Protein AF-0000000072274003 (afdb_homodimer)

Sequence (300 aa):
MTLSSTTAPLDQPIPQATADAFCALTGDDQWIHIDPARAEAEGLAGGDTVLPGALLLSLAVGGLGKALGYPEGTRSWQRSYERVRFLRPAPVGSRLRLEARESRRRPAGTGREVVVANVSLYSDLVEAGPVMEGCFTSLLEVAVQPDTAEMTLSSTTAPLDQPIPQATADAFCALTGDDQWIHIDPARAEAEGLAGGDTVLPGALLLSLAVGGLGKALGYPEGTRSWQRSYERVRFLRPAPVGSRLRLEARESRRRPAGTGREVVVANVSLYSDLVEAGPVMEGCFTSLLEVAVQPDTAE

Solvent-accessible surface area (backbone atoms only — not comparable to full-atom values): 15866 Å² total; per-residue (Å²): 130,75,78,66,78,73,41,69,53,56,75,38,60,41,47,62,66,55,40,40,50,50,24,44,66,28,51,41,78,51,53,56,40,66,29,52,68,58,15,40,77,71,51,34,76,89,25,35,22,32,52,51,66,56,52,55,52,31,36,50,60,26,43,40,49,66,53,66,64,52,62,87,82,61,44,71,41,73,39,33,40,33,64,28,36,48,70,41,85,42,40,53,51,30,29,39,46,78,46,52,43,79,76,46,74,44,80,60,61,90,45,26,31,37,36,32,28,41,39,38,32,31,31,79,83,40,85,91,47,56,28,29,37,29,35,40,33,31,40,33,50,45,80,70,66,72,74,74,77,125,128,75,77,68,73,77,38,69,54,56,77,38,59,39,48,62,66,56,40,41,52,51,25,45,68,29,46,42,78,52,52,56,40,66,28,51,69,58,15,38,76,70,52,33,75,89,24,34,22,31,52,52,65,57,53,56,52,32,36,49,61,25,44,40,50,67,53,66,64,52,62,88,83,61,44,73,41,74,37,33,40,34,65,28,35,51,70,43,85,43,41,53,51,30,29,39,47,76,46,51,44,79,76,46,74,44,80,60,62,91,45,25,31,37,36,32,29,42,38,37,34,31,31,77,81,40,84,92,48,56,27,31,37,30,35,40,32,31,40,32,48,47,78,70,66,72,73,76,77,125

Secondary structure (DSSP, 8-state):
------S--TTS---HHHHHHHHHHHT---HHHH-HHHHHHHTGGGGS-B--HHHHHHHHHHHHHHHHTPPTT-EEEEEEEEEEEE-S--BTT--EEEEEEEEEEEE-STTEEEEEEEEEEEETT--SS-SEEEEEEEEEE---------/---------TTS---HHHHHHHHHHHT---HHHH-HHHHHHHTGGGGS-B--HHHHHHHHHHHHHHHHTPPTT-EEEEEEEEEEEE-S--BTT--EEEEEEEEEEEE-STTEEEEEEEEEEEETT--SS-SEEEEEEEEEE---------

pLDDT: mean 89.33, std 17.85, range [19.06, 98.94]

InterPro domains:
  IPR002539 MaoC-like dehydratase domain [PF01575] (10-118)
  IPR029069 HotDog domain superfamily [SSF54637] (13-139)

Foldseek 3Di:
DPPPPPPPDLQFFAALVNLVVVCVVPVPPDCLNNPLCVLQVVCPLNSFRFRDLVVVVVNLVVCVCVLAVHDPPKDKDWDDKFPKDQDDTHGHGWRKDKHKDWDDWDDDDPQKIKTKIKIFMCTPSDDPGTRIIIITIMMIRHPPPPPPPD/DPPPPVPDPLQFFAALVNLVVVCVVPVPPDCLNNPLCVLQVVCPLNSFRFRDLVVVVVNLVVCVCVQAVHDPPKDKDWDDKFPKDQDDTHGHGWRKDKHKDWDDWDDDDPQKIKTKIKIFMCTPSDDPGTRIIIITIMMIRHPPPPPPPD

Structure (mmCIF, N/CA/C/O backbone):
data_AF-0000000072274003-model_v1
#
loop_
_entity.id
_entity.type
_entity.pdbx_description
1 polymer 'MaoC-like dehydratase'
#
loop_
_atom_site.group_PDB
_atom_site.id
_atom_site.type_symbol
_atom_site.label_atom_id
_atom_site.label_alt_id
_atom_site.label_comp_id
_atom_site.label_asym_id
_atom_site.label_entity_id
_atom_site.label_seq_id
_atom_site.pdbx_PDB_ins_code
_atom_site.Cartn_x
_atom_site.Cartn_y
_atom_site.Cartn_z
_atom_site.occupancy
_atom_site.B_iso_or_equiv
_atom_site.auth_seq_id
_atom_site.auth_comp_id
_atom_site.auth_asym_id
_atom_site.auth_atom_id
_atom_site.pdbx_PDB_model_num
ATOM 1 N N . MET A 1 1 ? 6.273 1.941 -31.906 1 19.06 1 MET A N 1
ATOM 2 C CA . MET A 1 1 ? 6.375 2.842 -30.75 1 19.06 1 MET A CA 1
ATOM 3 C C . MET A 1 1 ? 6.5 2.055 -29.453 1 19.06 1 MET A C 1
ATOM 5 O O . MET A 1 1 ? 5.59 1.309 -29.078 1 19.06 1 MET A O 1
ATOM 9 N N . THR A 1 2 ? 7.633 1.511 -29.141 1 23.45 2 THR A N 1
ATOM 10 C CA . THR A 1 2 ? 7.934 0.654 -28 1 23.45 2 THR A CA 1
ATOM 11 C C . THR A 1 2 ? 7.395 1.265 -26.703 1 23.45 2 THR A C 1
ATOM 13 O O . THR A 1 2 ? 7.582 2.455 -26.453 1 23.45 2 THR A O 1
ATOM 16 N N . LEU A 1 3 ? 6.176 0.986 -26.391 1 25.88 3 LEU A N 1
ATOM 17 C CA . LEU A 1 3 ? 5.707 1.476 -25.094 1 25.88 3 LEU A CA 1
ATOM 18 C C . LEU A 1 3 ? 6.848 1.528 -24.094 1 25.88 3 LEU A C 1
ATOM 20 O O . LEU A 1 3 ? 7.512 0.519 -23.844 1 25.88 3 LEU A O 1
ATOM 24 N N . SER A 1 4 ? 7.742 2.449 -24.219 1 30.06 4 SER A N 1
ATOM 25 C CA . SER A 1 4 ? 8.766 2.787 -23.234 1 30.06 4 SER A CA 1
ATOM 26 C C . SER A 1 4 ? 8.297 2.469 -21.828 1 30.06 4 SER A C 1
ATOM 28 O O . SER A 1 4 ? 7.137 2.721 -21.469 1 30.06 4 SER A O 1
ATOM 30 N N . SER A 1 5 ? 8.68 1.415 -21.234 1 35.38 5 SER A N 1
ATOM 31 C CA . SER A 1 5 ? 8.438 0.937 -19.875 1 35.38 5 SER A CA 1
ATOM 32 C C . SER A 1 5 ? 8.336 2.098 -18.891 1 35.38 5 SER A C 1
ATOM 34 O O . SER A 1 5 ? 9.305 2.816 -18.656 1 35.38 5 SER A O 1
ATOM 36 N N . THR A 1 6 ? 7.438 3.01 -18.953 1 37.06 6 THR A N 1
ATOM 37 C CA . THR A 1 6 ? 7.152 4.223 -18.188 1 37.06 6 THR A CA 1
ATOM 38 C C . THR A 1 6 ? 7.348 3.984 -16.688 1 37.06 6 THR A C 1
ATOM 40 O O . THR A 1 6 ? 7.043 4.855 -15.875 1 37.06 6 THR A O 1
ATOM 43 N N . THR A 1 7 ? 7.414 2.854 -16.203 1 46.34 7 THR A N 1
ATOM 44 C CA . THR A 1 7 ? 7.641 2.758 -14.766 1 46.34 7 THR A CA 1
ATOM 45 C C . THR A 1 7 ? 9.008 3.324 -14.391 1 46.34 7 THR A C 1
ATOM 47 O O . THR A 1 7 ? 10.031 2.883 -14.922 1 46.34 7 THR A O 1
ATOM 50 N N . ALA A 1 8 ? 9.203 4.586 -14.203 1 51.34 8 ALA A N 1
ATOM 51 C CA . ALA A 1 8 ? 10.492 5.098 -13.758 1 51.34 8 ALA A CA 1
ATOM 52 C C . ALA A 1 8 ? 11.086 4.219 -12.656 1 51.34 8 ALA A C 1
ATOM 54 O O . ALA A 1 8 ? 10.398 3.877 -11.695 1 51.34 8 ALA A O 1
ATOM 55 N N . PRO A 1 9 ? 12.258 3.658 -12.898 1 67.44 9 PRO A N 1
ATOM 56 C CA . PRO A 1 9 ? 13.023 2.939 -11.883 1 67.44 9 PRO A CA 1
ATOM 57 C C . PRO A 1 9 ? 13.18 3.736 -10.586 1 67.44 9 PRO A C 1
ATOM 59 O O . PRO A 1 9 ? 13.141 4.969 -10.609 1 67.44 9 PRO A O 1
ATOM 62 N N . LEU A 1 10 ? 12.922 3.049 -9.453 1 86.88 10 LEU A N 1
ATOM 63 C CA . LEU A 1 10 ? 13.094 3.641 -8.133 1 86.88 10 LEU A CA 1
ATOM 64 C C . LEU A 1 10 ? 14.266 4.617 -8.117 1 86.88 10 LEU A C 1
ATOM 66 O O . LEU A 1 10 ? 14.289 5.547 -7.309 1 86.88 10 LEU A O 1
ATOM 70 N N . ASP A 1 11 ? 15.109 4.5 -9.219 1 87.81 11 ASP A N 1
ATOM 71 C CA . ASP A 1 11 ? 16.328 5.297 -9.188 1 87.81 11 ASP A CA 1
ATOM 72 C C . ASP A 1 11 ? 16.172 6.574 -10.008 1 87.81 11 ASP A C 1
ATOM 74 O O . ASP A 1 11 ? 17.156 7.285 -10.25 1 87.81 11 ASP A O 1
ATOM 78 N N . GLN A 1 12 ? 15 6.895 -10.516 1 94.94 12 GLN A N 1
ATOM 79 C CA . GLN A 1 12 ? 14.664 8.172 -11.133 1 94.94 12 GLN A CA 1
ATOM 80 C C . GLN A 1 12 ? 13.773 9.008 -10.219 1 94.94 12 GLN A C 1
ATOM 82 O O . GLN A 1 12 ? 13.016 8.461 -9.414 1 94.94 12 GLN A O 1
ATOM 87 N N . PRO A 1 13 ? 13.906 10.32 -10.383 1 97.25 13 PRO A N 1
ATOM 88 C CA . PRO A 1 13 ? 13.039 11.148 -9.555 1 97.25 13 PRO A CA 1
ATOM 89 C C . PRO A 1 13 ? 11.555 10.859 -9.781 1 97.25 13 PRO A C 1
ATOM 91 O O . PRO A 1 13 ? 11.109 10.766 -10.93 1 97.25 13 PRO A O 1
ATOM 94 N N . ILE A 1 14 ? 10.773 10.711 -8.734 1 97.75 14 ILE A N 1
ATOM 95 C CA . ILE A 1 14 ? 9.336 10.508 -8.828 1 97.75 14 ILE A CA 1
ATOM 96 C C . ILE A 1 14 ? 8.625 11.852 -8.977 1 97.75 14 ILE A C 1
ATOM 98 O O . ILE A 1 14 ? 8.602 12.648 -8.031 1 97.75 14 ILE A O 1
ATOM 102 N N . PRO A 1 15 ? 8.086 12.086 -10.109 1 97.62 15 PRO A N 1
ATOM 103 C CA . PRO A 1 15 ? 7.5 13.406 -10.344 1 97.62 15 PRO A CA 1
ATOM 104 C C . PRO A 1 15 ? 6.141 13.578 -9.664 1 97.62 15 PRO A C 1
ATOM 106 O O . PRO A 1 15 ? 5.531 12.594 -9.234 1 97.62 15 PRO A O 1
ATOM 109 N N . GLN A 1 16 ? 5.684 14.828 -9.586 1 98 16 GLN A N 1
ATOM 110 C CA . GLN A 1 16 ? 4.379 15.172 -9.031 1 98 16 GLN A CA 1
ATOM 111 C C . GLN A 1 16 ? 3.264 14.391 -9.734 1 98 16 GLN A C 1
ATOM 113 O O . GLN A 1 16 ? 2.295 13.977 -9.094 1 98 16 GLN A O 1
ATOM 118 N N . ALA A 1 17 ? 3.439 14.18 -11.008 1 97.56 17 ALA A N 1
ATOM 119 C CA . ALA A 1 17 ? 2.42 13.5 -11.797 1 97.56 17 ALA A CA 1
ATOM 120 C C . ALA A 1 17 ? 2.182 12.078 -11.273 1 97.56 17 ALA A C 1
ATOM 122 O O . ALA A 1 17 ? 1.059 11.578 -11.32 1 97.56 17 ALA A O 1
ATOM 123 N N . THR A 1 18 ? 3.246 11.438 -10.797 1 97 18 THR A N 1
ATOM 124 C CA . THR A 1 18 ? 3.117 10.094 -10.25 1 97 18 THR A CA 1
ATOM 125 C C . THR A 1 18 ? 2.277 10.109 -8.969 1 97 18 THR A C 1
ATOM 127 O O . THR A 1 18 ? 1.368 9.289 -8.812 1 97 18 THR A O 1
ATOM 130 N N . ALA A 1 19 ? 2.551 11.023 -8.086 1 97.88 19 ALA A N 1
ATOM 131 C CA . ALA A 1 19 ? 1.751 11.164 -6.875 1 97.88 19 ALA A CA 1
ATOM 132 C C . ALA A 1 19 ? 0.293 11.469 -7.207 1 97.88 19 ALA A C 1
ATOM 134 O O . ALA A 1 19 ? -0.62 10.875 -6.629 1 97.88 19 ALA A O 1
ATOM 135 N N . ASP A 1 20 ? 0.073 12.336 -8.219 1 97.75 20 ASP A N 1
ATOM 136 C CA . ASP A 1 20 ? -1.281 12.695 -8.625 1 97.75 20 ASP A CA 1
ATOM 137 C C . ASP A 1 20 ? -2.041 11.477 -9.148 1 97.75 20 ASP A C 1
ATOM 139 O O . ASP A 1 20 ? -3.195 11.25 -8.773 1 97.75 20 ASP A O 1
ATOM 143 N N . ALA A 1 21 ? -1.391 10.758 -9.984 1 96.69 21 ALA A N 1
ATOM 144 C CA . ALA A 1 21 ? -2.027 9.586 -10.57 1 96.69 21 ALA A CA 1
ATOM 145 C C . ALA A 1 21 ? -2.361 8.547 -9.5 1 96.69 21 ALA A C 1
ATOM 147 O O . ALA A 1 21 ? -3.439 7.949 -9.523 1 96.69 21 ALA A O 1
ATOM 148 N N . PHE A 1 22 ? -1.443 8.328 -8.555 1 97.31 22 PHE A N 1
ATOM 149 C CA . PHE A 1 22 ? -1.659 7.371 -7.473 1 97.31 22 PHE A CA 1
ATOM 150 C C . PHE A 1 22 ? -2.842 7.793 -6.609 1 97.31 22 PHE A C 1
ATOM 152 O O . PHE A 1 22 ? -3.707 6.977 -6.289 1 97.31 22 PHE A O 1
ATOM 159 N N . CYS A 1 23 ? -2.871 9.039 -6.297 1 97.06 23 CYS A N 1
ATOM 160 C CA . CYS A 1 23 ? -3.932 9.555 -5.441 1 97.06 23 CYS A CA 1
ATOM 161 C C . CYS A 1 23 ? -5.277 9.508 -6.152 1 97.06 23 CYS A C 1
ATOM 163 O O . CYS A 1 23 ? -6.301 9.203 -5.535 1 97.06 23 CYS A O 1
ATOM 165 N N . ALA A 1 24 ? -5.258 9.797 -7.441 1 95.81 24 ALA A N 1
ATOM 166 C CA . ALA A 1 24 ? -6.488 9.695 -8.219 1 95.81 24 ALA A CA 1
ATOM 167 C C . ALA A 1 24 ? -6.996 8.25 -8.258 1 95.81 24 ALA A C 1
ATOM 169 O O . ALA A 1 24 ? -8.195 8.008 -8.148 1 95.81 24 ALA A O 1
ATOM 170 N N . LEU A 1 25 ? -6.074 7.355 -8.344 1 95.88 25 LEU A N 1
ATOM 171 C CA . LEU A 1 25 ? -6.406 5.938 -8.438 1 95.88 25 LEU A CA 1
ATOM 172 C C . LEU A 1 25 ? -6.938 5.418 -7.109 1 95.88 25 LEU A C 1
ATOM 174 O O . LEU A 1 25 ? -7.801 4.535 -7.086 1 95.88 25 LEU A O 1
ATOM 178 N N . THR A 1 26 ? -6.5 5.961 -6.004 1 96.25 26 THR A N 1
ATOM 179 C CA . THR A 1 26 ? -6.734 5.332 -4.707 1 96.25 26 THR A CA 1
ATOM 180 C C . THR A 1 26 ? -7.727 6.148 -3.883 1 96.25 26 THR A C 1
ATOM 182 O O . THR A 1 26 ? -8.227 5.68 -2.857 1 96.25 26 THR A O 1
ATOM 185 N N . GLY A 1 27 ? -7.957 7.332 -4.27 1 93.5 27 GLY A N 1
ATOM 186 C CA . GLY A 1 27 ? -8.914 8.172 -3.562 1 93.5 27 GLY A CA 1
ATOM 187 C C . GLY A 1 27 ? -8.297 8.938 -2.41 1 93.5 27 GLY A C 1
ATOM 188 O O . GLY A 1 27 ? -9.008 9.531 -1.595 1 93.5 27 GLY A O 1
ATOM 189 N N . ASP A 1 28 ? -6.977 8.898 -2.312 1 93.44 28 ASP A N 1
ATOM 190 C CA . ASP A 1 28 ? -6.289 9.695 -1.305 1 93.44 28 ASP A CA 1
ATOM 191 C C . ASP A 1 28 ? -6.18 11.156 -1.741 1 93.44 28 ASP A C 1
ATOM 193 O O . ASP A 1 28 ? -5.258 11.523 -2.469 1 93.44 28 ASP A O 1
ATOM 197 N N . ASP A 1 29 ? -6.984 12.008 -1.181 1 91.69 29 ASP A N 1
ATOM 198 C CA . ASP A 1 29 ? -7.078 13.383 -1.667 1 91.69 29 ASP A CA 1
ATOM 199 C C . ASP A 1 29 ? -6.406 14.359 -0.7 1 91.69 29 ASP A C 1
ATOM 201 O O . ASP A 1 29 ? -6.695 15.555 -0.714 1 91.69 29 ASP A O 1
ATOM 205 N N . GLN A 1 30 ? -5.516 13.906 0.028 1 93.62 30 GLN A N 1
ATOM 206 C CA . GLN A 1 30 ? -4.812 14.781 0.958 1 93.62 30 GLN A CA 1
ATOM 207 C C . GLN A 1 30 ? -3.947 15.789 0.212 1 93.62 30 GLN A C 1
ATOM 209 O O . GLN A 1 30 ? -3.131 15.414 -0.632 1 93.62 30 GLN A O 1
ATOM 214 N N . TRP A 1 31 ? -4.051 17.047 0.632 1 92.81 31 TRP A N 1
ATOM 215 C CA . TRP A 1 31 ? -3.363 18.125 -0.09 1 92.81 31 TRP A CA 1
ATOM 216 C C . TRP A 1 31 ? -1.851 17.953 0.001 1 92.81 31 TRP A C 1
ATOM 218 O O . TRP A 1 31 ? -1.118 18.359 -0.9 1 92.81 31 TRP A O 1
ATOM 228 N N . ILE A 1 32 ? -1.34 17.297 1.002 1 95.44 32 ILE A N 1
ATOM 229 C CA . ILE A 1 32 ? 0.094 17.125 1.209 1 95.44 32 ILE A CA 1
ATOM 230 C C . ILE A 1 32 ? 0.686 16.312 0.065 1 95.44 32 ILE A C 1
ATOM 232 O O . ILE A 1 32 ? 1.905 16.266 -0.116 1 95.44 32 ILE A O 1
ATOM 236 N N . HIS A 1 33 ? -0.162 15.633 -0.691 1 97.56 33 HIS A N 1
ATOM 237 C CA . HIS A 1 33 ? 0.313 14.773 -1.772 1 97.56 33 HIS A CA 1
ATOM 238 C C . HIS A 1 33 ? 0.035 15.406 -3.135 1 97.56 33 HIS A C 1
ATOM 240 O O . HIS A 1 33 ? 0.671 15.047 -4.129 1 97.56 33 HIS A O 1
ATOM 246 N N . ILE A 1 34 ? -0.947 16.375 -3.232 1 97.38 34 ILE A N 1
ATOM 247 C CA . ILE A 1 34 ? -1.436 16.656 -4.574 1 97.38 34 ILE A CA 1
ATOM 248 C C . ILE A 1 34 ? -1.59 18.172 -4.758 1 97.38 34 ILE A C 1
ATOM 250 O O . ILE A 1 34 ? -2.076 18.625 -5.793 1 97.38 34 ILE A O 1
ATOM 254 N N . ASP A 1 35 ? -1.202 18.969 -3.822 1 96.81 35 ASP A N 1
ATOM 255 C CA . ASP A 1 35 ? -1.354 20.422 -3.916 1 96.81 35 ASP A CA 1
ATOM 256 C C . ASP A 1 35 ? -0.014 21.125 -3.727 1 96.81 35 ASP A C 1
ATOM 258 O O . ASP A 1 35 ? 0.27 21.641 -2.646 1 96.81 35 ASP A O 1
ATOM 262 N N . PRO A 1 36 ? 0.762 21.234 -4.812 1 97.94 36 PRO A N 1
ATOM 263 C CA . PRO A 1 36 ? 2.088 21.844 -4.695 1 97.94 36 PRO A CA 1
ATOM 264 C C . PRO A 1 36 ? 2.031 23.297 -4.215 1 97.94 36 PRO A C 1
ATOM 266 O O . PRO A 1 36 ? 2.904 23.734 -3.465 1 97.94 36 PRO A O 1
ATOM 269 N N . ALA A 1 37 ? 1.056 24.016 -4.672 1 97.62 37 ALA A N 1
ATOM 270 C CA . ALA A 1 37 ? 0.937 25.406 -4.254 1 97.62 37 ALA A CA 1
ATOM 271 C C . ALA A 1 37 ? 0.75 25.516 -2.742 1 97.62 37 ALA A C 1
ATOM 273 O O . ALA A 1 37 ? 1.399 26.328 -2.086 1 97.62 37 ALA A O 1
ATOM 274 N N . ARG A 1 38 ? -0.141 24.703 -2.191 1 95.19 38 ARG A N 1
ATOM 275 C CA . ARG A 1 38 ? -0.36 24.734 -0.75 1 95.19 38 ARG A CA 1
ATOM 276 C C . ARG A 1 38 ? 0.871 24.234 0.001 1 95.19 38 ARG A C 1
ATOM 278 O O . ARG A 1 38 ? 1.219 24.766 1.056 1 95.19 38 ARG A O 1
ATOM 285 N N . ALA A 1 39 ? 1.492 23.188 -0.51 1 95.75 39 ALA A N 1
ATOM 286 C CA . ALA A 1 39 ? 2.707 22.672 0.116 1 95.75 39 ALA A CA 1
ATOM 287 C C . ALA A 1 39 ? 3.764 23.766 0.246 1 95.75 39 ALA A C 1
ATOM 289 O O . ALA A 1 39 ? 4.395 23.906 1.296 1 95.75 39 ALA A O 1
ATOM 290 N N . GLU A 1 40 ? 3.936 24.531 -0.807 1 96.44 40 GLU A N 1
ATOM 291 C CA . GLU A 1 40 ? 4.883 25.641 -0.792 1 96.44 40 GLU A CA 1
ATOM 292 C C . GLU A 1 40 ? 4.48 26.703 0.231 1 96.44 40 GLU A C 1
ATOM 294 O O . GLU A 1 40 ? 5.301 27.141 1.041 1 96.44 40 GLU A O 1
ATOM 299 N N . ALA A 1 41 ? 3.25 27.078 0.201 1 95.94 41 ALA A N 1
ATOM 300 C CA . ALA A 1 41 ? 2.742 28.125 1.081 1 95.94 41 ALA A CA 1
ATOM 301 C C . ALA A 1 41 ? 2.891 27.734 2.547 1 95.94 41 ALA A C 1
ATOM 303 O O . ALA A 1 41 ? 3.205 28.562 3.395 1 95.94 41 ALA A O 1
ATOM 304 N N . GLU A 1 42 ? 2.729 26.406 2.879 1 91.94 42 GLU A N 1
ATOM 305 C CA . GLU A 1 42 ? 2.74 25.938 4.262 1 91.94 42 GLU A CA 1
ATOM 306 C C . GLU A 1 42 ? 4.121 25.422 4.66 1 91.94 42 GLU A C 1
ATOM 308 O O . GLU A 1 42 ? 4.344 25.047 5.812 1 91.94 42 GLU A O 1
ATOM 313 N N . GLY A 1 43 ? 4.992 25.391 3.768 1 92.69 43 GLY A N 1
ATOM 314 C CA . GLY A 1 43 ? 6.359 24.984 4.047 1 92.69 43 GLY A CA 1
ATOM 315 C C . GLY A 1 43 ? 6.5 23.484 4.273 1 92.69 43 GLY A C 1
ATOM 316 O O . GLY A 1 43 ? 7.336 23.047 5.07 1 92.69 43 GLY A O 1
ATOM 317 N N . LEU A 1 44 ? 5.676 22.719 3.643 1 89.94 44 LEU A N 1
ATOM 318 C CA . LEU A 1 44 ? 5.734 21.266 3.73 1 89.94 44 LEU A CA 1
ATOM 319 C C . LEU A 1 44 ? 6.996 20.734 3.057 1 89.94 44 LEU A C 1
ATOM 321 O O . LEU A 1 44 ? 7.262 21.047 1.894 1 89.94 44 LEU A O 1
ATOM 325 N N . ALA A 1 45 ? 7.812 19.922 3.766 1 89.38 45 ALA A N 1
ATOM 326 C CA . ALA A 1 45 ? 8.961 19.234 3.189 1 89.38 45 ALA A CA 1
ATOM 327 C C . ALA A 1 45 ? 9.773 20.172 2.297 1 89.38 45 ALA A C 1
ATOM 329 O O . ALA A 1 45 ? 10.055 19.844 1.142 1 89.38 45 ALA A O 1
ATOM 330 N N . GLY A 1 46 ? 10.094 21.359 2.752 1 90.06 46 GLY A N 1
ATOM 331 C CA . GLY A 1 46 ? 10.852 22.359 2.012 1 90.06 46 GLY A CA 1
ATOM 332 C C . GLY A 1 46 ? 10.055 23.031 0.917 1 90.06 46 GLY A C 1
ATOM 333 O O . GLY A 1 46 ? 10.617 23.609 -0.012 1 90.06 46 GLY A O 1
ATOM 334 N N . GLY A 1 47 ? 8.742 22.859 0.956 1 93.5 47 GLY A N 1
ATOM 335 C CA . GLY A 1 47 ? 7.863 23.484 -0.015 1 93.5 47 GLY A CA 1
ATOM 336 C C . GLY A 1 47 ? 7.301 22.516 -1.032 1 93.5 47 GLY A C 1
ATOM 337 O O . GLY A 1 47 ? 6.508 22.891 -1.896 1 93.5 47 GLY A O 1
ATOM 338 N N . ASP A 1 48 ? 7.727 21.281 -0.991 1 96.75 48 ASP A N 1
ATOM 339 C CA . ASP A 1 48 ? 7.27 20.266 -1.937 1 96.75 48 ASP A CA 1
ATOM 340 C C . ASP A 1 48 ? 6.207 19.375 -1.308 1 96.75 48 ASP A C 1
ATOM 342 O O . ASP A 1 48 ? 6.148 19.234 -0.084 1 96.75 48 ASP A O 1
ATOM 346 N N . THR A 1 49 ? 5.332 18.828 -2.092 1 98.06 49 THR A N 1
ATOM 347 C CA . THR A 1 49 ? 4.461 17.75 -1.632 1 98.06 49 THR A CA 1
ATOM 348 C C . THR A 1 49 ? 5.277 16.516 -1.265 1 98.06 49 THR A C 1
ATOM 350 O O . THR A 1 49 ? 6.473 16.453 -1.561 1 98.06 49 THR A O 1
ATOM 353 N N . VAL A 1 50 ? 4.641 15.648 -0.516 1 98.19 50 VAL A N 1
ATOM 354 C CA . VAL A 1 50 ? 5.316 14.422 -0.107 1 98.19 50 VAL A CA 1
ATOM 355 C C . VAL A 1 50 ? 4.629 13.219 -0.743 1 98.19 50 VAL A C 1
ATOM 357 O O . VAL A 1 50 ? 3.428 13.25 -1.018 1 98.19 50 VAL A O 1
ATOM 360 N N . LEU A 1 51 ? 5.414 12.195 -1.027 1 98.12 51 LEU A N 1
ATOM 361 C CA . LEU A 1 51 ? 4.879 10.969 -1.596 1 98.12 51 LEU A CA 1
ATOM 362 C C . LEU A 1 51 ? 3.982 10.25 -0.593 1 98.12 51 LEU A C 1
ATOM 364 O O . LEU A 1 51 ? 4.324 10.141 0.587 1 98.12 51 LEU A O 1
ATOM 368 N N . PRO A 1 52 ? 2.775 9.758 -1.07 1 98.25 52 PRO A N 1
ATOM 369 C CA . PRO A 1 52 ? 1.929 8.977 -0.169 1 98.25 52 PRO A CA 1
ATOM 370 C C . PRO A 1 52 ? 2.646 7.754 0.4 1 98.25 52 PRO A C 1
ATOM 372 O O . PRO A 1 52 ? 3.354 7.055 -0.329 1 98.25 52 PRO A O 1
ATOM 375 N N . GLY A 1 53 ? 2.525 7.48 1.68 1 98.44 53 GLY A N 1
ATOM 376 C CA . GLY A 1 53 ? 3.113 6.293 2.279 1 98.44 53 GLY A CA 1
ATOM 377 C C . GLY A 1 53 ? 2.721 5.012 1.573 1 98.44 53 GLY A C 1
ATOM 378 O O . GLY A 1 53 ? 3.562 4.141 1.345 1 98.44 53 GLY A O 1
ATOM 379 N N . ALA A 1 54 ? 1.447 4.918 1.251 1 98.56 54 ALA A N 1
ATOM 380 C CA . ALA A 1 54 ? 0.964 3.732 0.547 1 98.56 54 ALA A CA 1
ATOM 381 C C . ALA A 1 54 ? 1.639 3.592 -0.814 1 98.56 54 ALA A C 1
ATOM 383 O O . ALA A 1 54 ? 1.846 2.475 -1.299 1 98.56 54 ALA A O 1
ATOM 384 N N . LEU A 1 55 ? 1.977 4.711 -1.446 1 98.38 55 LEU A N 1
ATOM 385 C CA . LEU A 1 55 ? 2.746 4.648 -2.684 1 98.38 55 LEU A CA 1
ATOM 386 C C . LEU A 1 55 ? 4.152 4.113 -2.424 1 98.38 55 LEU A C 1
ATOM 388 O O . LEU A 1 55 ? 4.633 3.242 -3.152 1 98.38 55 LEU A O 1
ATOM 392 N N . LEU A 1 56 ? 4.855 4.625 -1.404 1 98.44 56 LEU A N 1
ATOM 393 C CA . LEU A 1 56 ? 6.172 4.113 -1.048 1 98.44 56 LEU A CA 1
ATOM 394 C C . LEU A 1 56 ? 6.133 2.602 -0.845 1 98.44 56 LEU A C 1
ATOM 396 O O . LEU A 1 56 ? 6.965 1.875 -1.395 1 98.44 56 LEU A O 1
ATOM 400 N N . LEU A 1 57 ? 5.125 2.152 -0.115 1 98.62 57 LEU A N 1
ATOM 401 C CA . LEU A 1 57 ? 4.969 0.722 0.123 1 98.62 57 LEU A CA 1
ATOM 402 C C . LEU A 1 57 ? 4.766 -0.029 -1.188 1 98.62 57 LEU A C 1
ATOM 404 O O . LEU A 1 57 ? 5.398 -1.061 -1.423 1 98.62 57 LEU A O 1
ATOM 408 N N . SER A 1 58 ? 3.928 0.487 -2.018 1 98.31 58 SER A N 1
ATOM 409 C CA . SER A 1 58 ? 3.607 -0.168 -3.283 1 98.31 58 SER A CA 1
ATOM 410 C C . SER A 1 58 ? 4.832 -0.254 -4.188 1 98.31 58 SER A C 1
ATOM 412 O O . SER A 1 58 ? 5.035 -1.258 -4.871 1 98.31 58 SER A O 1
ATOM 414 N N . LEU A 1 59 ? 5.613 0.82 -4.188 1 97.88 59 LEU A N 1
ATOM 415 C CA . LEU A 1 59 ? 6.855 0.815 -4.953 1 97.88 59 LEU A CA 1
ATOM 416 C C . LEU A 1 59 ? 7.82 -0.235 -4.414 1 97.88 59 LEU A C 1
ATOM 418 O O . LEU A 1 59 ? 8.492 -0.919 -5.191 1 97.88 59 LEU A O 1
ATOM 422 N N . ALA A 1 60 ? 7.938 -0.353 -3.127 1 97.38 60 ALA A N 1
ATOM 423 C CA . ALA A 1 60 ? 8.781 -1.381 -2.52 1 97.38 60 ALA A CA 1
ATOM 424 C C . ALA A 1 60 ? 8.336 -2.777 -2.941 1 97.38 60 ALA A C 1
ATOM 426 O O . ALA A 1 60 ? 9.164 -3.627 -3.273 1 97.38 60 ALA A O 1
ATOM 427 N N . VAL A 1 61 ? 7.047 -3.025 -2.955 1 97 61 VAL A N 1
ATOM 428 C CA . VAL A 1 61 ? 6.488 -4.312 -3.361 1 97 61 VAL A CA 1
ATOM 429 C C . VAL A 1 61 ? 6.84 -4.594 -4.82 1 97 61 VAL A C 1
ATOM 431 O O . VAL A 1 61 ? 7.297 -5.688 -5.152 1 97 61 VAL A O 1
ATOM 434 N N . GLY A 1 62 ? 6.695 -3.6 -5.637 1 95.12 62 GLY A N 1
ATOM 435 C CA . GLY A 1 62 ? 6.988 -3.752 -7.051 1 95.12 62 GLY A CA 1
ATOM 436 C C . GLY A 1 62 ? 8.445 -4.066 -7.328 1 95.12 62 GLY A C 1
ATOM 437 O O . GLY A 1 62 ? 8.766 -4.746 -8.305 1 95.12 62 GLY A O 1
ATOM 438 N N . GLY A 1 63 ? 9.32 -3.561 -6.477 1 94.06 63 GLY A N 1
ATOM 439 C CA . GLY A 1 63 ? 10.75 -3.748 -6.676 1 94.06 63 GLY A CA 1
ATOM 440 C C . GLY A 1 63 ? 11.312 -4.902 -5.871 1 94.06 63 GLY A C 1
ATOM 441 O O . GLY A 1 63 ? 12.5 -5.219 -5.977 1 94.06 63 GLY A O 1
ATOM 442 N N . LEU A 1 64 ? 10.531 -5.582 -5.113 1 94.75 64 LEU A N 1
ATOM 443 C CA . LEU A 1 64 ? 11.008 -6.52 -4.102 1 94.75 64 LEU A CA 1
ATOM 444 C C . LEU A 1 64 ? 11.719 -7.707 -4.746 1 94.75 64 LEU A C 1
ATOM 446 O O . LEU A 1 64 ? 12.797 -8.102 -4.309 1 94.75 64 LEU A O 1
ATOM 450 N N . GLY A 1 65 ? 11.117 -8.25 -5.789 1 92.5 65 GLY A N 1
ATOM 451 C CA . GLY A 1 65 ? 11.727 -9.383 -6.457 1 92.5 65 GLY A CA 1
ATOM 452 C C . GLY A 1 65 ? 13.125 -9.102 -6.965 1 92.5 65 GLY A C 1
ATOM 453 O O . GLY A 1 65 ? 14.047 -9.898 -6.758 1 92.5 65 GLY A O 1
ATOM 454 N N . LYS A 1 66 ? 13.242 -8 -7.613 1 90.12 66 LYS A N 1
ATOM 455 C CA . LYS A 1 66 ? 14.555 -7.605 -8.117 1 90.12 66 LYS A CA 1
ATOM 456 C C . LYS A 1 66 ? 15.531 -7.371 -6.977 1 90.12 66 LYS A C 1
ATOM 458 O O . LYS A 1 66 ? 16.688 -7.793 -7.051 1 90.12 66 LYS A O 1
ATOM 463 N N . ALA A 1 67 ? 15.078 -6.754 -5.941 1 92.81 67 ALA A N 1
ATOM 464 C CA . ALA A 1 67 ? 15.938 -6.461 -4.797 1 92.81 67 ALA A CA 1
ATOM 465 C C . ALA A 1 67 ? 16.438 -7.746 -4.148 1 92.81 67 ALA A C 1
ATOM 467 O O . ALA A 1 67 ? 17.562 -7.785 -3.623 1 92.81 67 ALA A O 1
ATOM 468 N N . LEU A 1 68 ? 15.617 -8.773 -4.18 1 93.69 68 LEU A N 1
ATOM 469 C CA . LEU A 1 68 ? 15.969 -10.039 -3.533 1 93.69 68 LEU A CA 1
ATOM 470 C C . LEU A 1 68 ? 16.656 -10.977 -4.516 1 93.69 68 LEU A C 1
ATOM 472 O O . LEU A 1 68 ? 17.062 -12.086 -4.148 1 93.69 68 LEU A O 1
ATOM 476 N N . GLY A 1 69 ? 16.719 -10.609 -5.801 1 89.5 69 GLY A N 1
ATOM 477 C CA . GLY A 1 69 ? 17.422 -11.398 -6.801 1 89.5 69 GLY A CA 1
ATOM 478 C C . GLY A 1 69 ? 16.594 -12.547 -7.344 1 89.5 69 GLY A C 1
ATOM 479 O O . GLY A 1 69 ? 17.141 -13.594 -7.707 1 89.5 69 GLY A O 1
ATOM 480 N N . TYR A 1 70 ? 15.273 -12.43 -7.285 1 86.81 70 TYR A N 1
ATOM 481 C CA . TYR A 1 70 ? 14.438 -13.477 -7.852 1 86.81 70 TYR A CA 1
ATOM 482 C C . TYR A 1 70 ? 14.586 -13.531 -9.367 1 86.81 70 TYR A C 1
ATOM 484 O O . TYR A 1 70 ? 14.75 -12.5 -10.023 1 86.81 70 TYR A O 1
ATOM 492 N N . PRO A 1 71 ? 14.531 -14.812 -9.906 1 83.69 71 PRO A N 1
ATOM 493 C CA . PRO A 1 71 ? 14.539 -14.922 -11.367 1 83.69 71 PRO A CA 1
ATOM 494 C C . PRO A 1 71 ? 13.344 -14.227 -12.016 1 83.69 71 PRO A C 1
ATOM 496 O O . PRO A 1 71 ? 12.273 -14.133 -11.406 1 83.69 71 PRO A O 1
ATOM 499 N N . GLU A 1 72 ? 13.57 -13.797 -13.203 1 77.94 72 GLU A N 1
ATOM 500 C CA . GLU A 1 72 ? 12.477 -13.195 -13.961 1 77.94 72 GLU A CA 1
ATOM 501 C C . GLU A 1 72 ? 11.32 -14.18 -14.133 1 77.94 72 GLU A C 1
ATOM 503 O O . GLU A 1 72 ? 11.547 -15.359 -14.422 1 77.94 72 GLU A O 1
ATOM 508 N N . GLY A 1 73 ? 10.203 -13.727 -13.859 1 75.94 73 GLY A N 1
ATOM 509 C CA . GLY A 1 73 ? 9.039 -14.586 -14.047 1 75.94 73 GLY A CA 1
ATOM 510 C C . GLY A 1 73 ? 8.609 -15.297 -12.773 1 75.94 73 GLY A C 1
ATOM 511 O O . GLY A 1 73 ? 7.59 -15.992 -12.758 1 75.94 73 GLY A O 1
ATOM 512 N N . THR A 1 74 ? 9.438 -15.164 -11.727 1 81.19 74 THR A N 1
ATOM 513 C CA . THR A 1 74 ? 9.016 -15.734 -10.461 1 81.19 74 THR A CA 1
ATOM 514 C C . THR A 1 74 ? 7.652 -15.18 -10.039 1 81.19 74 THR A C 1
ATOM 516 O O . THR A 1 74 ? 7.438 -13.969 -10.062 1 81.19 74 THR A O 1
ATOM 519 N N . ARG A 1 75 ? 6.785 -16.109 -9.75 1 85.88 75 ARG A N 1
ATOM 520 C CA . ARG A 1 75 ? 5.465 -15.719 -9.281 1 85.88 75 ARG A CA 1
ATOM 521 C C . ARG A 1 75 ? 5.441 -15.578 -7.758 1 85.88 75 ARG A C 1
ATOM 523 O O . ARG A 1 75 ? 5.941 -16.453 -7.043 1 85.88 75 ARG A O 1
ATOM 530 N N . SER A 1 76 ? 4.949 -14.453 -7.367 1 91.69 76 SER A N 1
ATOM 531 C CA . SER A 1 76 ? 4.902 -14.195 -5.93 1 91.69 76 SER A CA 1
ATOM 532 C C . SER A 1 76 ? 3.564 -13.594 -5.52 1 91.69 76 SER A C 1
ATOM 534 O O . SER A 1 76 ? 2.979 -12.805 -6.266 1 91.69 76 SER A O 1
ATOM 536 N N . TRP A 1 77 ? 3.037 -14.07 -4.402 1 92.81 77 TRP A N 1
ATOM 537 C CA . TRP A 1 77 ? 1.835 -13.531 -3.771 1 92.81 77 TRP A CA 1
ATOM 538 C C . TRP A 1 77 ? 2.168 -12.867 -2.443 1 92.81 77 TRP A C 1
ATOM 540 O O . TRP A 1 77 ? 2.83 -13.461 -1.59 1 92.81 77 TRP A O 1
ATOM 550 N N . GLN A 1 78 ? 1.642 -11.656 -2.314 1 95.62 78 GLN A N 1
ATOM 551 C CA . GLN A 1 78 ? 1.808 -11.016 -1.012 1 95.62 78 GLN A CA 1
ATOM 552 C C . GLN A 1 78 ? 0.876 -11.641 0.026 1 95.62 78 GLN A C 1
ATOM 554 O O . GLN A 1 78 ? -0.312 -11.836 -0.238 1 95.62 78 GLN A O 1
ATOM 559 N N . ARG A 1 79 ? 1.445 -11.945 1.1 1 97.88 79 ARG A N 1
ATOM 560 C CA . ARG A 1 79 ? 0.65 -12.555 2.162 1 97.88 79 ARG A CA 1
ATOM 561 C C . ARG A 1 79 ? 0.391 -11.562 3.289 1 97.88 79 ARG A C 1
ATOM 563 O O . ARG A 1 79 ? -0.71 -11.516 3.842 1 97.88 79 ARG A O 1
ATOM 570 N N . SER A 1 80 ? 1.448 -10.852 3.639 1 98.75 80 SER A N 1
ATOM 571 C CA . SER A 1 80 ? 1.266 -9.93 4.75 1 98.75 80 SER A CA 1
ATOM 572 C C . SER A 1 80 ? 2.35 -8.859 4.762 1 98.75 80 SER A C 1
ATOM 574 O O . SER A 1 80 ? 3.406 -9.031 4.148 1 98.75 80 SER A O 1
ATOM 576 N N . TYR A 1 81 ? 2.062 -7.758 5.332 1 98.81 81 TYR A N 1
ATOM 577 C CA . TYR A 1 81 ? 3.004 -6.719 5.738 1 98.81 81 TYR A CA 1
ATOM 578 C C . TYR A 1 81 ? 2.975 -6.516 7.246 1 98.81 81 TYR A C 1
ATOM 580 O O . TYR A 1 81 ? 1.902 -6.359 7.836 1 98.81 81 TYR A O 1
ATOM 588 N N . GLU A 1 82 ? 4.152 -6.5 7.871 1 98.56 82 GLU A N 1
ATOM 589 C CA . GLU A 1 82 ? 4.281 -6.305 9.312 1 98.56 82 GLU A CA 1
ATOM 590 C C . GLU A 1 82 ? 5.211 -5.133 9.625 1 98.56 82 GLU A C 1
ATOM 592 O O . GLU A 1 82 ? 6.199 -4.91 8.93 1 98.56 82 GLU A O 1
ATOM 597 N N . ARG A 1 83 ? 4.852 -4.418 10.625 1 98.44 83 ARG A N 1
ATOM 598 C CA . ARG A 1 83 ? 5.699 -3.367 11.18 1 98.44 83 ARG A CA 1
ATOM 599 C C . ARG A 1 83 ? 6.113 -2.371 10.102 1 98.44 83 ARG A C 1
ATOM 601 O O . ARG A 1 83 ? 7.293 -2.037 9.977 1 98.44 83 ARG A O 1
ATOM 608 N N . VAL A 1 84 ? 5.184 -2.062 9.258 1 98.94 84 VAL A N 1
ATOM 609 C CA . VAL A 1 84 ? 5.477 -1.012 8.281 1 98.94 84 VAL A CA 1
ATOM 610 C C . VAL A 1 84 ? 5.441 0.351 8.969 1 98.94 84 VAL A C 1
ATOM 612 O O . VAL A 1 84 ? 4.441 0.715 9.594 1 98.94 84 VAL A O 1
ATOM 615 N N . ARG A 1 85 ? 6.512 1.078 8.883 1 98.81 85 ARG A N 1
ATOM 616 C CA . ARG A 1 85 ? 6.637 2.393 9.5 1 98.81 85 ARG A CA 1
ATOM 617 C C . ARG A 1 85 ? 7.078 3.439 8.484 1 98.81 85 ARG A C 1
ATOM 619 O O . ARG A 1 85 ? 7.984 3.191 7.684 1 98.81 85 ARG A O 1
ATOM 626 N N . PHE A 1 86 ? 6.391 4.512 8.516 1 98.69 86 PHE A N 1
ATOM 627 C CA . PHE A 1 86 ? 6.801 5.68 7.742 1 98.69 86 PHE A CA 1
ATOM 628 C C . PHE A 1 86 ? 7.547 6.672 8.625 1 98.69 86 PHE A C 1
ATOM 630 O O . PHE A 1 86 ? 6.93 7.414 9.391 1 98.69 86 PHE A O 1
ATOM 637 N N . LEU A 1 87 ? 8.852 6.727 8.414 1 98.19 87 LEU A N 1
ATOM 638 C CA . LEU A 1 87 ? 9.742 7.301 9.414 1 98.19 87 LEU A CA 1
ATOM 639 C C . LEU A 1 87 ? 10.008 8.773 9.125 1 98.19 87 LEU A C 1
ATOM 641 O O . LEU A 1 87 ? 10.242 9.562 10.047 1 98.19 87 LEU A O 1
ATOM 645 N N . ARG A 1 88 ? 10.031 9.125 7.863 1 97 88 ARG A N 1
ATOM 646 C CA . ARG A 1 88 ? 10.273 10.492 7.395 1 97 88 ARG A CA 1
ATOM 647 C C . ARG A 1 88 ? 9.523 10.758 6.094 1 97 88 ARG A C 1
ATOM 649 O O . ARG A 1 88 ? 9.398 9.875 5.246 1 97 88 ARG A O 1
ATOM 656 N N . PRO A 1 89 ? 9.039 11.969 5.977 1 97.19 89 PRO A N 1
ATOM 657 C CA . PRO A 1 89 ? 8.422 12.281 4.688 1 97.19 89 PRO A CA 1
ATOM 658 C C . PRO A 1 89 ? 9.406 12.219 3.527 1 97.19 89 PRO A C 1
ATOM 660 O O . PRO A 1 89 ? 10.562 12.625 3.674 1 97.19 89 PRO A O 1
ATOM 663 N N . ALA A 1 90 ? 9.008 11.641 2.428 1 97.81 90 ALA A N 1
ATOM 664 C CA . ALA A 1 90 ? 9.766 11.664 1.181 1 97.81 90 ALA A CA 1
ATOM 665 C C . ALA A 1 90 ? 9.188 12.688 0.209 1 97.81 90 ALA A C 1
ATOM 667 O O . ALA A 1 90 ? 8.078 12.523 -0.293 1 97.81 90 ALA A O 1
ATOM 668 N N . PRO A 1 91 ? 9.938 13.734 -0.08 1 98.12 91 PRO A N 1
ATOM 669 C CA . PRO A 1 91 ? 9.414 14.742 -1.004 1 98.12 91 PRO A CA 1
ATOM 670 C C . PRO A 1 91 ? 9.234 14.203 -2.424 1 98.12 91 PRO A C 1
ATOM 672 O O . PRO A 1 91 ? 9.961 13.297 -2.84 1 98.12 91 PRO A O 1
ATOM 675 N N . VAL A 1 92 ? 8.219 14.742 -3.066 1 98 92 VAL A N 1
ATOM 676 C CA . VAL A 1 92 ? 8.164 14.531 -4.508 1 98 92 VAL A CA 1
ATOM 677 C C . VAL A 1 92 ? 9.492 14.93 -5.148 1 98 92 VAL A C 1
ATOM 679 O O . VAL A 1 92 ? 10.156 15.859 -4.684 1 98 92 VAL A O 1
ATOM 682 N N . GLY A 1 93 ? 9.883 14.18 -6.207 1 97.5 93 GLY A N 1
ATOM 683 C CA . GLY A 1 93 ? 11.195 14.383 -6.801 1 97.5 93 GLY A CA 1
ATOM 684 C C . GLY A 1 93 ? 12.25 13.453 -6.238 1 97.5 93 GLY A C 1
ATOM 685 O O . GLY A 1 93 ? 13.375 13.398 -6.746 1 97.5 93 GLY A O 1
ATOM 686 N N . SER A 1 94 ? 11.938 12.727 -5.207 1 97.5 94 SER A N 1
ATOM 687 C CA . SER A 1 94 ? 12.859 11.773 -4.598 1 97.5 94 SER A CA 1
ATOM 688 C C . SER A 1 94 ? 13.258 10.68 -5.586 1 97.5 94 SER A C 1
ATOM 690 O O . SER A 1 94 ? 12.43 10.188 -6.352 1 97.5 94 SER A O 1
ATOM 692 N N . ARG A 1 95 ? 14.555 10.352 -5.59 1 97.12 95 ARG A N 1
ATOM 693 C CA . ARG A 1 95 ? 15.039 9.047 -6.023 1 97.12 95 ARG A CA 1
ATOM 694 C C . ARG A 1 95 ? 15.094 8.07 -4.855 1 97.12 95 ARG A C 1
ATOM 696 O O . ARG A 1 95 ? 15.562 8.414 -3.771 1 97.12 95 ARG A O 1
ATOM 703 N N . LEU A 1 96 ? 14.57 6.879 -5.129 1 97.75 96 LEU A N 1
ATOM 704 C CA . LEU A 1 96 ? 14.477 5.941 -4.016 1 97.75 96 LEU A CA 1
ATOM 705 C C . LEU A 1 96 ? 15.484 4.805 -4.18 1 97.75 96 LEU A C 1
ATOM 707 O O . LEU A 1 96 ? 15.82 4.426 -5.305 1 97.75 96 LEU A O 1
ATOM 711 N N . ARG A 1 97 ? 15.977 4.375 -3.072 1 96.62 97 ARG A N 1
ATOM 712 C CA . ARG A 1 97 ? 16.781 3.162 -2.99 1 96.62 97 ARG A CA 1
ATOM 713 C C . ARG A 1 97 ? 16.125 2.121 -2.098 1 96.62 97 ARG A C 1
ATOM 715 O O . ARG A 1 97 ? 15.797 2.402 -0.942 1 96.62 97 ARG A O 1
ATOM 722 N N . LEU A 1 98 ? 15.938 0.969 -2.672 1 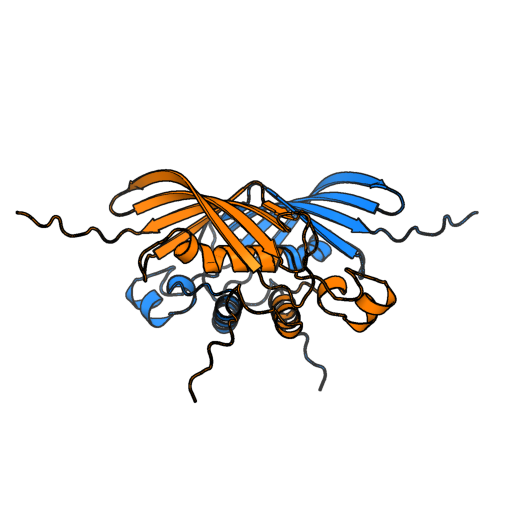97.62 98 LEU A N 1
ATOM 723 C CA . LEU A 1 98 ? 15.289 -0.128 -1.96 1 97.62 98 LEU A CA 1
ATOM 724 C C . LEU A 1 98 ? 16.328 -1.144 -1.476 1 97.62 98 LEU A C 1
ATOM 726 O O . LEU A 1 98 ? 17.125 -1.638 -2.266 1 97.62 98 LEU A O 1
ATOM 730 N N . GLU A 1 99 ? 16.328 -1.373 -0.192 1 97.56 99 GLU A N 1
ATOM 731 C CA . GLU A 1 99 ? 17.094 -2.465 0.403 1 97.56 99 GLU A CA 1
ATOM 732 C C . GLU A 1 99 ? 16.172 -3.555 0.944 1 97.56 99 GLU A C 1
ATOM 734 O O . GLU A 1 99 ? 15.172 -3.26 1.603 1 97.56 99 GLU A O 1
ATOM 739 N N . ALA A 1 100 ? 16.453 -4.762 0.563 1 97.94 100 ALA A N 1
ATOM 740 C CA . ALA A 1 100 ? 15.672 -5.902 1.041 1 97.94 100 ALA A CA 1
ATOM 741 C C . ALA A 1 100 ? 16.578 -7.066 1.413 1 97.94 100 ALA A C 1
ATOM 743 O O . ALA A 1 100 ? 17.578 -7.328 0.731 1 97.94 100 ALA A O 1
ATOM 744 N N .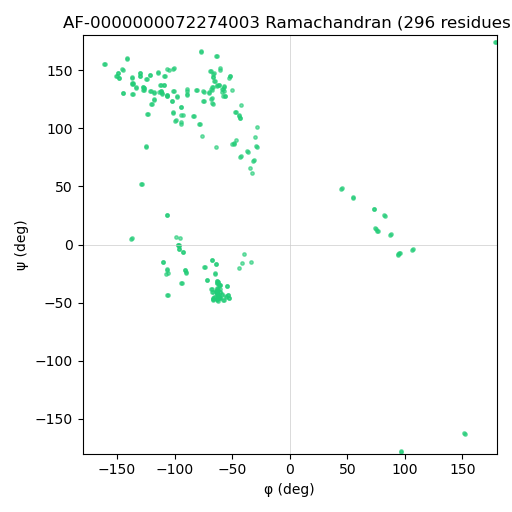 ARG A 1 101 ? 16.25 -7.703 2.521 1 98 101 ARG A N 1
ATOM 745 C CA . ARG A 1 101 ? 16.969 -8.883 2.982 1 98 101 ARG A CA 1
ATOM 746 C C . ARG A 1 101 ? 16 -9.969 3.463 1 98 101 ARG A C 1
ATOM 748 O O . ARG A 1 101 ? 15.141 -9.703 4.301 1 98 101 ARG A O 1
ATOM 755 N N . GLU A 1 102 ? 16.234 -11.188 2.934 1 97.56 102 GLU A N 1
ATOM 756 C CA . GLU A 1 102 ? 15.422 -12.305 3.426 1 97.56 102 GLU A CA 1
ATOM 757 C C . GLU A 1 102 ? 15.789 -12.656 4.863 1 97.56 102 GLU A C 1
ATOM 759 O O . GLU A 1 102 ? 16.969 -12.773 5.199 1 97.56 102 GLU A O 1
ATOM 764 N N . SER A 1 103 ? 14.789 -12.75 5.66 1 98.31 103 SER A N 1
ATOM 765 C CA . SER A 1 103 ? 15.031 -13.133 7.047 1 98.31 103 SER A CA 1
ATOM 766 C C . SER A 1 103 ? 14.594 -14.562 7.312 1 98.31 103 SER A C 1
ATOM 768 O O . SER A 1 103 ? 15.055 -15.195 8.266 1 98.31 103 SER A O 1
ATOM 770 N N . ARG A 1 104 ? 13.68 -15.062 6.547 1 97.88 104 ARG A N 1
ATOM 771 C CA . ARG A 1 104 ? 13.156 -16.422 6.691 1 97.88 104 ARG A CA 1
ATOM 772 C C . ARG A 1 104 ? 12.688 -16.969 5.352 1 97.88 104 ARG A C 1
ATOM 774 O O . ARG A 1 104 ? 12.203 -16.234 4.5 1 97.88 104 ARG A O 1
ATOM 781 N N . ARG A 1 105 ? 12.859 -18.234 5.156 1 96.38 105 ARG A N 1
ATOM 782 C CA . ARG A 1 105 ? 12.367 -18.984 4.008 1 96.38 105 ARG A CA 1
ATOM 783 C C . ARG A 1 105 ? 11.953 -20.391 4.406 1 96.38 105 ARG A C 1
ATOM 785 O O . ARG A 1 105 ? 12.695 -21.094 5.113 1 96.38 105 ARG A O 1
ATOM 792 N N . ARG A 1 106 ? 10.797 -20.797 4.02 1 96.5 106 ARG A N 1
ATOM 793 C CA . ARG A 1 106 ? 10.344 -22.141 4.344 1 96.5 106 ARG A CA 1
ATOM 794 C C . ARG A 1 106 ? 9.484 -22.719 3.219 1 96.5 106 ARG A C 1
ATOM 796 O O . ARG A 1 106 ? 8.773 -21.984 2.537 1 96.5 106 ARG A O 1
ATOM 803 N N . PRO A 1 107 ? 9.516 -24.047 3.098 1 94.62 107 PRO A N 1
ATOM 804 C CA . PRO A 1 107 ? 8.617 -24.672 2.129 1 94.62 107 PRO A CA 1
ATOM 805 C C . PRO A 1 107 ? 7.141 -24.5 2.498 1 94.62 107 PRO A C 1
ATOM 807 O O . PRO A 1 107 ? 6.797 -24.5 3.684 1 94.62 107 PRO A O 1
ATOM 810 N N . ALA A 1 108 ? 6.367 -24.266 1.476 1 93.56 108 ALA A N 1
ATOM 811 C CA . ALA A 1 108 ? 4.922 -24.141 1.643 1 93.56 108 ALA A CA 1
ATOM 812 C C . ALA A 1 108 ? 4.18 -25.047 0.663 1 93.56 108 ALA A C 1
ATOM 814 O O . ALA A 1 108 ? 3.275 -24.594 -0.044 1 93.56 108 ALA A O 1
ATOM 815 N N . GLY A 1 109 ? 4.492 -26.281 0.597 1 88.94 109 GLY A N 1
ATOM 816 C CA . GLY A 1 109 ? 3.945 -27.234 -0.363 1 88.94 109 GLY A CA 1
ATOM 817 C C . GLY A 1 109 ? 4.84 -27.438 -1.571 1 88.94 109 GLY A C 1
ATOM 818 O O . GLY A 1 109 ? 5.926 -26.859 -1.651 1 88.94 109 GLY A O 1
ATOM 819 N N . THR A 1 110 ? 4.402 -28.25 -2.479 1 85.44 110 THR A N 1
ATOM 820 C CA . THR A 1 110 ? 5.207 -28.594 -3.645 1 85.44 110 THR A CA 1
ATOM 821 C C . THR A 1 110 ? 5.402 -27.375 -4.543 1 85.44 110 THR A C 1
ATOM 823 O O . THR A 1 110 ? 4.43 -26.75 -4.973 1 85.44 110 THR A O 1
ATOM 826 N N . GLY A 1 111 ? 6.621 -27.016 -4.754 1 88.69 111 GLY A N 1
ATOM 827 C CA . GLY A 1 111 ? 6.957 -25.953 -5.691 1 88.69 111 GLY A CA 1
ATOM 828 C C . GLY A 1 111 ? 6.68 -24.562 -5.148 1 88.69 111 GLY A C 1
ATOM 829 O O . GLY A 1 111 ? 6.594 -23.609 -5.91 1 88.69 111 GLY A O 1
ATOM 830 N N . ARG A 1 112 ? 6.414 -24.562 -3.793 1 93.25 112 ARG A N 1
ATOM 831 C CA . ARG A 1 112 ? 6.113 -23.266 -3.217 1 93.25 112 ARG A CA 1
ATOM 832 C C . ARG A 1 112 ? 6.953 -23 -1.97 1 93.25 112 ARG A C 1
ATOM 834 O O . ARG A 1 112 ? 7.324 -23.938 -1.261 1 93.25 112 ARG A O 1
ATOM 841 N N . GLU A 1 113 ? 7.285 -21.703 -1.761 1 95.19 113 GLU A N 1
ATOM 842 C CA . GLU A 1 113 ? 8 -21.266 -0.569 1 95.19 113 GLU A CA 1
ATOM 843 C C . GLU A 1 113 ? 7.406 -19.984 -0.005 1 95.19 113 GLU A C 1
ATOM 845 O O . GLU A 1 113 ? 6.938 -19.125 -0.759 1 95.19 113 GLU A O 1
ATOM 850 N N . VAL A 1 114 ? 7.406 -19.906 1.307 1 97.25 114 VAL A N 1
ATOM 851 C CA . VAL A 1 114 ? 7.098 -18.641 1.976 1 97.25 114 VAL A CA 1
ATOM 852 C C . VAL A 1 114 ? 8.391 -17.938 2.367 1 97.25 114 VAL A C 1
ATOM 854 O O . VAL A 1 114 ? 9.266 -18.531 2.998 1 97.25 114 VAL A O 1
ATOM 857 N N . VAL A 1 115 ? 8.477 -16.719 1.966 1 97.31 115 VAL A N 1
ATOM 858 C CA . VAL A 1 115 ? 9.672 -15.914 2.227 1 97.31 115 VAL A CA 1
ATOM 859 C C . VAL A 1 115 ? 9.289 -14.672 3.029 1 97.31 115 VAL A C 1
ATOM 861 O O . VAL A 1 115 ? 8.305 -14 2.711 1 97.31 115 VAL A O 1
ATOM 864 N N . VAL A 1 116 ? 10.031 -14.414 4.074 1 98.62 116 VAL A N 1
ATOM 865 C CA . VAL A 1 116 ? 9.922 -13.172 4.832 1 98.62 116 VAL A CA 1
ATOM 866 C C . VAL A 1 116 ? 11.133 -12.281 4.547 1 98.62 116 VAL A C 1
ATOM 868 O O . VAL A 1 116 ? 12.273 -12.734 4.621 1 98.62 116 VAL A O 1
ATOM 871 N N . ALA A 1 117 ? 10.867 -11.07 4.188 1 98.56 117 ALA A N 1
ATOM 872 C CA . ALA A 1 117 ? 11.945 -10.141 3.869 1 98.56 117 ALA A CA 1
ATOM 873 C C . ALA A 1 117 ? 11.805 -8.852 4.672 1 98.56 117 ALA A C 1
ATOM 875 O O . ALA A 1 117 ? 10.703 -8.32 4.824 1 98.56 117 ALA A O 1
ATOM 876 N N . ASN A 1 118 ? 12.898 -8.367 5.254 1 98.75 118 ASN A N 1
ATOM 877 C CA . ASN A 1 118 ? 12.992 -7.016 5.789 1 98.75 118 ASN A CA 1
ATOM 878 C C . ASN A 1 118 ? 13.273 -5.996 4.691 1 98.75 118 ASN A C 1
ATOM 880 O O . ASN A 1 118 ? 14.156 -6.203 3.857 1 98.75 118 ASN A O 1
ATOM 884 N N . VAL A 1 119 ? 12.539 -4.914 4.699 1 98.5 119 VAL A N 1
ATOM 885 C CA . VAL A 1 119 ? 12.57 -3.943 3.611 1 98.5 119 VAL A CA 1
ATOM 886 C C . VAL A 1 119 ? 12.836 -2.547 4.172 1 98.5 119 VAL A C 1
ATOM 888 O O . VAL A 1 119 ? 12.281 -2.172 5.207 1 98.5 119 VAL A O 1
ATOM 891 N N . SER A 1 120 ? 13.727 -1.806 3.51 1 98.44 120 SER A N 1
ATOM 892 C CA . SER A 1 120 ? 13.961 -0.394 3.797 1 98.44 120 SER A CA 1
ATOM 893 C C . SER A 1 120 ? 14 0.432 2.516 1 98.44 120 SER A C 1
ATOM 895 O O . SER A 1 120 ? 14.594 0.014 1.521 1 98.44 120 SER A O 1
ATOM 897 N N . LEU A 1 121 ? 13.305 1.572 2.572 1 98.31 121 LEU A N 1
ATOM 898 C CA . LEU A 1 121 ? 13.367 2.545 1.486 1 98.31 121 LEU A CA 1
ATOM 899 C C . LEU A 1 121 ? 14.07 3.822 1.938 1 98.31 121 LEU A C 1
ATOM 901 O O . LEU A 1 121 ? 13.828 4.312 3.041 1 98.31 121 LEU A O 1
ATOM 905 N N . TYR A 1 122 ? 14.922 4.293 1.04 1 98 122 TYR A N 1
ATOM 906 C CA . TYR A 1 122 ? 15.633 5.543 1.27 1 98 122 TYR A CA 1
ATOM 907 C C . TYR A 1 122 ? 15.336 6.555 0.167 1 98 122 TYR A C 1
ATOM 909 O O . TYR A 1 122 ? 15.07 6.172 -0.976 1 98 122 TYR A O 1
ATOM 917 N N . SER A 1 123 ? 15.281 7.812 0.514 1 97.94 123 SER A N 1
ATOM 918 C CA . SER A 1 123 ? 15.195 8.914 -0.437 1 97.94 123 SER A CA 1
ATOM 919 C C . SER A 1 123 ? 16.5 9.711 -0.483 1 97.94 123 SER A C 1
ATOM 921 O O . SER A 1 123 ? 17.094 9.984 0.556 1 97.94 123 SER A O 1
ATOM 923 N N . ASP A 1 124 ? 16.922 10.062 -1.711 1 97.31 124 ASP A N 1
ATOM 924 C CA . ASP A 1 124 ? 18.141 10.867 -1.853 1 97.31 124 ASP A CA 1
ATOM 925 C C . ASP A 1 124 ? 17.922 12.273 -1.298 1 97.31 124 ASP A C 1
ATOM 927 O O . ASP A 1 124 ? 18.891 13.008 -1.08 1 97.31 124 ASP A O 1
ATOM 931 N N . LEU A 1 125 ? 16.688 12.68 -1.04 1 97.5 125 LEU A N 1
ATOM 932 C CA . LEU A 1 125 ? 16.391 14.016 -0.545 1 97.5 125 LEU A CA 1
ATOM 933 C C . LEU A 1 125 ? 16.25 14.016 0.973 1 97.5 125 LEU A C 1
ATOM 935 O O . LEU A 1 125 ? 15.977 15.055 1.577 1 97.5 125 LEU A O 1
ATOM 939 N N . VAL A 1 126 ? 16.406 12.812 1.556 1 96.81 126 VAL A N 1
ATOM 940 C CA . VAL A 1 126 ? 16.312 12.648 3.004 1 96.81 126 VAL A CA 1
ATOM 941 C C . VAL A 1 126 ? 17.594 12.008 3.525 1 96.81 126 VAL A C 1
ATOM 943 O O . VAL A 1 126 ? 17.844 10.82 3.283 1 96.81 126 VAL A O 1
ATOM 946 N N . GLU A 1 127 ? 18.406 12.633 4.258 1 92 127 GLU A N 1
ATOM 947 C CA . GLU A 1 127 ? 19.75 12.195 4.645 1 92 127 GLU A CA 1
ATOM 948 C C . GLU A 1 127 ? 19.703 11.398 5.945 1 92 127 GLU A C 1
ATOM 950 O O . GLU A 1 127 ? 20.547 10.516 6.16 1 92 127 GLU A O 1
ATOM 955 N N . ALA A 1 128 ? 18.828 11.539 6.695 1 91 128 ALA A N 1
ATOM 956 C CA . ALA A 1 128 ? 18.844 11.078 8.078 1 91 128 ALA A CA 1
ATOM 957 C C . ALA A 1 128 ? 18.672 9.562 8.148 1 91 128 ALA A C 1
ATOM 959 O O . ALA A 1 128 ? 19.031 8.938 9.148 1 91 128 ALA A O 1
ATOM 960 N N . GLY A 1 129 ? 18.172 8.906 7.148 1 96.31 129 GLY A N 1
ATOM 961 C CA . GLY A 1 129 ? 17.891 7.48 7.199 1 96.31 129 GLY A CA 1
ATOM 962 C C . GLY A 1 129 ? 16.766 7.059 6.277 1 96.31 129 GLY A C 1
ATOM 963 O O . GLY A 1 129 ? 16.406 7.789 5.352 1 96.31 129 GLY A O 1
ATOM 964 N N . PRO A 1 130 ? 16.25 5.832 6.586 1 98.38 130 PRO A N 1
ATOM 965 C CA . PRO A 1 130 ? 15.156 5.352 5.73 1 98.38 130 PRO A CA 1
ATOM 966 C C . PRO A 1 130 ? 13.875 6.168 5.895 1 98.38 130 PRO A C 1
ATOM 968 O O . PRO A 1 130 ? 13.617 6.707 6.973 1 98.38 130 PRO A O 1
ATOM 971 N N . VAL A 1 131 ? 13.102 6.262 4.84 1 98.56 131 VAL A N 1
ATOM 972 C CA . VAL A 1 131 ? 11.805 6.93 4.887 1 98.56 131 VAL A CA 1
ATOM 973 C C . VAL A 1 131 ? 10.719 5.914 5.223 1 98.56 131 VAL A C 1
ATOM 975 O O . VAL A 1 131 ? 9.648 6.285 5.711 1 98.56 131 VAL A O 1
ATOM 978 N N . MET A 1 132 ? 10.977 4.668 4.98 1 98.69 132 MET A N 1
ATOM 979 C CA . MET A 1 132 ? 10.047 3.588 5.293 1 98.69 132 MET A CA 1
ATOM 980 C C . MET A 1 132 ? 10.797 2.305 5.637 1 98.69 132 MET A C 1
ATOM 982 O O . MET A 1 132 ? 11.836 2.01 5.039 1 98.69 132 MET A O 1
ATOM 986 N N . GLU A 1 133 ? 10.266 1.544 6.477 1 98.88 133 GLU A N 1
ATOM 987 C CA . GLU A 1 133 ? 10.727 0.185 6.754 1 98.88 133 GLU A CA 1
ATOM 988 C C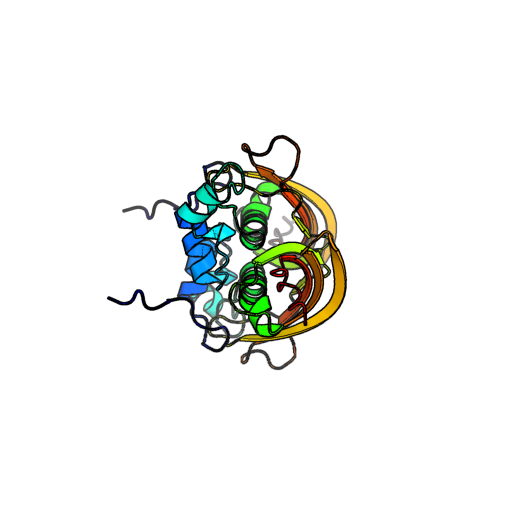 . GLU A 1 133 ? 9.547 -0.756 6.98 1 98.88 133 GLU A C 1
ATOM 990 O O . GLU A 1 133 ? 8.43 -0.308 7.258 1 98.88 133 GLU A O 1
ATOM 995 N N . GLY A 1 134 ? 9.812 -2.076 6.836 1 98.81 134 GLY A N 1
ATOM 996 C CA . GLY A 1 134 ? 8.781 -3.068 7.102 1 98.81 134 GLY A CA 1
ATOM 997 C C . GLY A 1 134 ? 9.242 -4.492 6.852 1 98.81 134 GLY A C 1
ATOM 998 O O . GLY A 1 134 ? 10.375 -4.711 6.402 1 98.81 134 GLY A O 1
ATOM 999 N N . CYS A 1 135 ? 8.43 -5.398 7.18 1 98.88 135 CYS A N 1
ATOM 1000 C CA . CYS A 1 135 ? 8.625 -6.824 6.941 1 98.88 135 CYS A CA 1
ATOM 1001 C C . CYS A 1 135 ? 7.516 -7.387 6.062 1 98.88 135 CYS A C 1
ATOM 1003 O O . CYS A 1 135 ? 6.336 -7.301 6.406 1 98.88 135 CYS A O 1
ATOM 1005 N N . PHE A 1 136 ? 7.926 -7.941 4.922 1 98.75 136 PHE A N 1
ATOM 1006 C CA . PHE A 1 136 ? 6.965 -8.445 3.945 1 98.75 136 PHE A CA 1
ATOM 1007 C C . PHE A 1 136 ? 7.031 -9.961 3.855 1 98.75 136 PHE A C 1
ATOM 1009 O O . PHE A 1 136 ? 8.117 -10.539 3.811 1 98.75 136 PHE A O 1
ATOM 1016 N N . THR A 1 137 ? 5.898 -10.602 3.895 1 98.69 137 THR A N 1
ATOM 1017 C CA . THR A 1 137 ? 5.809 -12.039 3.67 1 98.69 137 THR A CA 1
ATOM 1018 C C . THR A 1 137 ? 5.199 -12.336 2.305 1 98.69 137 THR A C 1
ATOM 1020 O O . THR A 1 137 ? 4.133 -11.812 1.967 1 98.69 137 THR A O 1
ATOM 1023 N N . SER A 1 138 ? 5.855 -13.156 1.546 1 97.06 138 SER A N 1
ATOM 1024 C CA . SER A 1 138 ? 5.391 -13.516 0.21 1 97.06 138 SER A CA 1
ATOM 1025 C C . SER A 1 138 ? 5.387 -15.031 0.017 1 97.06 138 SER A C 1
ATOM 1027 O O . SER A 1 138 ? 6.219 -15.742 0.59 1 97.06 138 SER A O 1
ATOM 1029 N N . LEU A 1 139 ? 4.449 -15.523 -0.712 1 96.06 139 LEU A N 1
ATOM 1030 C CA . LEU A 1 139 ? 4.434 -16.891 -1.212 1 96.06 139 LEU A CA 1
ATOM 1031 C C . LEU A 1 139 ? 5.02 -16.969 -2.619 1 96.06 139 LEU A C 1
ATOM 1033 O O . LEU A 1 139 ? 4.484 -16.359 -3.547 1 96.06 139 LEU A O 1
ATOM 1037 N N . LEU A 1 140 ? 6.105 -17.703 -2.766 1 93.88 140 LEU A N 1
ATOM 1038 C CA . LEU A 1 140 ? 6.77 -17.859 -4.055 1 93.88 140 LEU A CA 1
ATOM 1039 C C . LEU A 1 140 ? 6.41 -19.188 -4.703 1 93.88 140 LEU A C 1
ATOM 1041 O O . LEU A 1 140 ? 6.34 -20.219 -4.027 1 93.88 140 LEU A O 1
ATOM 1045 N N . GLU A 1 141 ? 6.039 -19.125 -5.988 1 88.69 141 GLU A N 1
ATOM 1046 C CA . GLU A 1 141 ? 5.934 -20.359 -6.777 1 88.69 141 GLU A CA 1
ATOM 1047 C C . GLU A 1 141 ? 7.223 -20.641 -7.543 1 88.69 141 GLU A C 1
ATOM 1049 O O . GLU A 1 141 ? 7.625 -19.844 -8.398 1 88.69 141 GLU A O 1
ATOM 1054 N N . VAL A 1 142 ? 7.992 -21.594 -7.086 1 74.88 142 VAL A N 1
ATOM 1055 C CA . VAL A 1 142 ? 9.312 -21.906 -7.625 1 74.88 142 VAL A CA 1
ATOM 1056 C C . VAL A 1 142 ? 9.211 -23.016 -8.664 1 74.88 142 VAL A C 1
ATOM 1058 O O . VAL A 1 142 ? 8.438 -23.969 -8.484 1 74.88 142 VAL A O 1
ATOM 1061 N N . ALA A 1 143 ? 9.461 -22.672 -9.961 1 62.31 143 ALA A N 1
ATOM 1062 C CA . ALA A 1 143 ? 9.469 -23.734 -10.961 1 62.31 143 ALA A CA 1
ATOM 1063 C C . ALA A 1 143 ? 10.227 -24.953 -10.453 1 62.31 143 ALA A C 1
ATOM 1065 O O . ALA A 1 143 ? 11.273 -24.828 -9.805 1 62.31 143 ALA A O 1
ATOM 1066 N N . VAL A 1 144 ? 9.484 -26.031 -10.219 1 50.31 144 VAL A N 1
ATOM 1067 C CA . VAL A 1 144 ? 10.133 -27.297 -9.961 1 50.31 144 VAL A CA 1
ATOM 1068 C C . VAL A 1 144 ? 11.18 -27.578 -11.031 1 50.31 144 VAL A C 1
ATOM 1070 O O . VAL A 1 144 ? 10.867 -27.594 -12.227 1 50.31 144 VAL A O 1
ATOM 1073 N N . GLN A 1 145 ? 12.344 -27.094 -10.844 1 48.72 145 GLN A N 1
ATOM 1074 C CA . GLN A 1 145 ? 13.352 -27.578 -11.781 1 48.72 145 GLN A CA 1
ATOM 1075 C C . GLN A 1 145 ? 13.297 -29.109 -11.906 1 48.72 145 GLN A C 1
ATOM 1077 O O . GLN A 1 145 ? 13.258 -29.812 -10.906 1 48.72 145 GLN A O 1
ATOM 1082 N N . PRO A 1 146 ? 12.945 -29.547 -13.039 1 45.53 146 PRO A N 1
ATOM 1083 C CA . PRO A 1 146 ? 13.039 -31 -13.18 1 45.53 146 PRO A CA 1
ATOM 1084 C C . PRO A 1 146 ? 14.32 -31.578 -12.586 1 45.53 146 PRO A C 1
ATOM 1086 O O . PRO A 1 146 ? 15.367 -30.922 -12.617 1 45.53 146 PRO A O 1
ATOM 1089 N N . ASP A 1 147 ? 14.18 -32.25 -11.516 1 43.25 147 ASP A N 1
ATOM 1090 C CA . ASP A 1 147 ? 15.305 -33.094 -11.094 1 43.25 147 ASP A CA 1
ATOM 1091 C C . ASP A 1 147 ? 16.109 -33.562 -12.297 1 43.25 147 ASP A C 1
ATOM 1093 O O . ASP A 1 147 ? 15.57 -34.219 -13.203 1 43.25 147 ASP A O 1
ATOM 1097 N N . THR A 1 148 ? 17.031 -32.781 -12.773 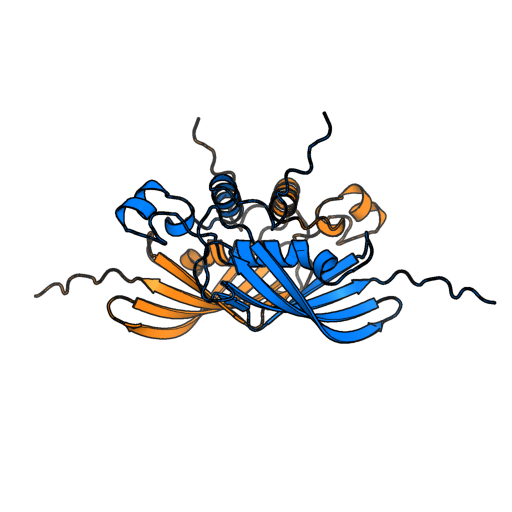1 42.22 148 THR A N 1
ATOM 1098 C CA . THR A 1 148 ? 17.922 -33.438 -13.719 1 42.22 148 THR A CA 1
ATOM 1099 C C . THR A 1 148 ? 18.312 -34.812 -13.211 1 42.22 148 THR A C 1
ATOM 1101 O O . THR A 1 148 ? 18.984 -34.938 -12.188 1 42.22 148 THR A O 1
ATOM 1104 N N . ALA A 1 149 ? 17.531 -35.781 -13.25 1 43.12 149 ALA A N 1
ATOM 1105 C CA . ALA A 1 149 ? 18 -37.156 -13.156 1 43.12 149 ALA A CA 1
ATOM 1106 C C . ALA A 1 149 ? 19.328 -37.344 -13.883 1 43.12 149 ALA A C 1
ATOM 1108 O O . ALA A 1 149 ? 19.422 -37.188 -15.102 1 43.12 149 ALA A O 1
ATOM 1109 N N . GLU A 1 150 ? 20.531 -36.969 -13.273 1 34.72 150 GLU A N 1
ATOM 1110 C CA . GLU A 1 150 ? 21.625 -37.844 -13.672 1 34.72 150 GLU A CA 1
ATOM 1111 C C . GLU A 1 150 ? 21.328 -39.281 -13.281 1 34.72 150 GLU A C 1
ATOM 1113 O O . GLU A 1 150 ? 20.781 -39.562 -12.203 1 34.72 150 GLU A O 1
ATOM 1118 N N . MET B 1 1 ? -14.898 20.281 -19.547 1 20.41 1 MET B N 1
ATOM 1119 C CA . MET B 1 1 ? -14.844 18.828 -19.469 1 20.41 1 MET B CA 1
ATOM 1120 C C . MET B 1 1 ? -14.492 18.375 -18.062 1 20.41 1 MET B C 1
ATOM 1122 O O . MET B 1 1 ? -13.445 18.75 -17.531 1 20.41 1 MET B O 1
ATOM 1126 N N . THR B 1 2 ? -15.438 18.25 -17.188 1 25.14 2 THR B N 1
ATOM 1127 C CA . THR B 1 2 ? -15.273 17.859 -15.789 1 25.14 2 THR B CA 1
ATOM 1128 C C . THR B 1 2 ? -14.367 16.641 -15.664 1 25.14 2 THR B C 1
ATOM 1130 O O . THR B 1 2 ? -14.531 15.672 -16.406 1 25.14 2 THR B O 1
ATOM 1133 N N . LEU B 1 3 ? -13.133 16.844 -15.531 1 28.12 3 LEU B N 1
ATOM 1134 C CA . LEU B 1 3 ? -12.305 15.664 -15.266 1 28.12 3 LEU B CA 1
ATOM 1135 C C . LEU B 1 3 ? -13.078 14.633 -14.453 1 28.12 3 LEU B C 1
ATOM 1137 O O . LEU B 1 3 ? -13.555 14.93 -13.352 1 28.12 3 LEU B O 1
ATOM 1141 N N . SER B 1 4 ? -14.016 13.984 -15.047 1 32.41 4 SER B N 1
ATOM 1142 C CA . SER B 1 4 ? -14.695 12.844 -14.445 1 32.41 4 SER B CA 1
ATOM 1143 C C . SER B 1 4 ? -13.766 12.086 -13.5 1 32.41 4 SER B C 1
ATOM 1145 O O . SER B 1 4 ? -12.625 11.781 -13.852 1 32.41 4 SER B O 1
ATOM 1147 N N . SER B 1 5 ? -13.75 12.375 -12.25 1 37.78 5 SER B N 1
ATOM 1148 C CA . SER B 1 5 ? -13.008 11.742 -11.164 1 37.78 5 SER B CA 1
ATOM 1149 C C . SER B 1 5 ? -12.867 10.242 -11.391 1 37.78 5 SER B C 1
ATOM 1151 O O . SER B 1 5 ? -13.867 9.516 -11.406 1 37.78 5 SER B O 1
ATOM 1153 N N . THR B 1 6 ? -12.188 9.812 -12.352 1 39.91 6 THR B N 1
ATOM 1154 C CA . THR B 1 6 ? -11.914 8.438 -12.75 1 39.91 6 THR B CA 1
ATOM 1155 C C . THR B 1 6 ? -11.672 7.559 -11.531 1 39.91 6 THR B C 1
ATOM 1157 O O . THR B 1 6 ? -11.312 6.387 -11.664 1 39.91 6 THR B O 1
ATOM 1160 N N . THR B 1 7 ? -11.57 8.109 -10.336 1 49.72 7 THR B N 1
ATOM 1161 C CA . THR B 1 7 ? -11.422 7.203 -9.203 1 49.72 7 THR B CA 1
ATOM 1162 C C . THR B 1 7 ? -12.758 6.555 -8.844 1 49.72 7 THR B C 1
ATOM 1164 O O . THR B 1 7 ? -13.711 7.25 -8.492 1 49.72 7 THR B O 1
ATOM 1167 N N . ALA B 1 8 ? -13.055 5.398 -9.352 1 55.62 8 ALA B N 1
ATOM 1168 C CA . ALA B 1 8 ? -14.297 4.727 -8.984 1 55.62 8 ALA B CA 1
ATOM 1169 C C . ALA B 1 8 ? -14.367 4.504 -7.473 1 55.62 8 ALA B C 1
ATOM 1171 O O . ALA B 1 8 ? -13.383 4.117 -6.848 1 55.62 8 ALA B O 1
ATOM 1172 N N . PRO B 1 9 ? -15.477 4.945 -6.883 1 72.81 9 PRO B N 1
ATOM 1173 C CA . PRO B 1 9 ? -15.727 4.609 -5.48 1 72.81 9 PRO B CA 1
ATOM 1174 C C . PRO B 1 9 ? -15.625 3.111 -5.203 1 72.81 9 PRO B C 1
ATOM 1176 O O . PRO B 1 9 ? -15.773 2.299 -6.117 1 72.81 9 PRO B O 1
ATOM 1179 N N . LEU B 1 10 ? -15.086 2.803 -4.008 1 90.06 10 LEU B N 1
ATOM 1180 C CA . LEU B 1 10 ? -14.914 1.421 -3.576 1 90.06 10 LEU B CA 1
ATOM 1181 C C . LEU B 1 10 ? -16.156 0.589 -3.891 1 90.06 10 LEU B C 1
ATOM 1183 O O . LEU B 1 10 ? -16.047 -0.624 -4.09 1 90.06 10 LEU B O 1
ATOM 1187 N N . ASP B 1 11 ? -17.312 1.307 -4.098 1 89.81 11 ASP B N 1
ATOM 1188 C CA . ASP B 1 11 ? -18.562 0.571 -4.266 1 89.81 11 ASP B CA 1
ATOM 1189 C C . ASP B 1 11 ? -18.875 0.356 -5.746 1 89.81 11 ASP B C 1
ATOM 1191 O O . ASP B 1 11 ? -19.969 -0.119 -6.09 1 89.81 11 ASP B O 1
ATOM 1195 N N . GLN B 1 12 ? -18 0.728 -6.648 1 95.5 12 GLN B N 1
ATOM 1196 C CA . GLN B 1 12 ? -18.078 0.393 -8.062 1 95.5 12 GLN B CA 1
ATOM 1197 C C . GLN B 1 12 ? -17.078 -0.699 -8.43 1 95.5 12 GLN B C 1
ATOM 1199 O O . GLN B 1 12 ? -16.016 -0.814 -7.801 1 95.5 12 GLN B O 1
ATOM 1204 N N . PRO B 1 13 ? -17.453 -1.48 -9.438 1 97.62 13 PRO B N 1
ATOM 1205 C CA . PRO B 1 13 ? -16.484 -2.51 -9.844 1 97.62 13 PRO B CA 1
ATOM 1206 C C . PRO B 1 13 ? -15.141 -1.928 -10.25 1 97.62 13 PRO B C 1
ATOM 1208 O O . PRO B 1 13 ? -15.086 -0.955 -11.008 1 97.62 13 PRO B O 1
ATOM 1211 N N . ILE B 1 14 ? -14.039 -2.492 -9.766 1 97.94 14 ILE B N 1
ATOM 1212 C CA . ILE B 1 14 ? -12.695 -2.064 -10.133 1 97.94 14 ILE B CA 1
ATOM 1213 C C . ILE B 1 14 ? -12.273 -2.744 -11.438 1 97.94 14 ILE B C 1
ATOM 1215 O O . ILE B 1 14 ? -12.07 -3.959 -11.469 1 97.94 14 ILE B O 1
ATOM 1219 N N . PRO B 1 15 ? -12.172 -1.979 -12.461 1 97.69 15 PRO B N 1
ATOM 1220 C CA . PRO B 1 15 ? -11.898 -2.594 -13.758 1 97.69 15 PRO B CA 1
ATOM 1221 C C . PRO B 1 15 ? -10.438 -3.004 -13.922 1 97.69 15 PRO B C 1
ATOM 1223 O O . PRO B 1 15 ? -9.586 -2.58 -13.141 1 97.69 15 PRO B O 1
ATOM 1226 N N . GLN B 1 16 ? -10.164 -3.822 -14.945 1 98 16 GLN B N 1
ATOM 1227 C CA . GLN B 1 16 ? -8.82 -4.258 -15.297 1 98 16 GLN B CA 1
ATOM 1228 C C . GLN B 1 16 ? -7.887 -3.064 -15.5 1 98 16 GLN B C 1
ATOM 1230 O O . GLN B 1 16 ? -6.715 -3.115 -15.133 1 98 16 GLN B O 1
ATOM 1235 N N . ALA B 1 17 ? -8.438 -2.01 -16.047 1 97.5 17 ALA B N 1
ATOM 1236 C CA . ALA B 1 17 ? -7.645 -0.822 -16.344 1 97.5 17 ALA B CA 1
ATOM 1237 C C . ALA B 1 17 ? -7.039 -0.236 -15.078 1 97.5 17 ALA B C 1
ATOM 1239 O O . ALA B 1 17 ? -5.93 0.304 -15.102 1 97.5 17 ALA B O 1
ATOM 1240 N N . THR B 1 18 ? -7.77 -0.331 -13.969 1 97.12 18 THR B N 1
ATOM 1241 C CA . THR B 1 18 ? -7.266 0.174 -12.695 1 97.12 18 THR B CA 1
ATOM 1242 C C . THR B 1 18 ? -6.066 -0.644 -12.227 1 97.12 18 THR B C 1
ATOM 1244 O O . THR B 1 18 ? -5.043 -0.083 -11.828 1 97.12 18 THR B O 1
ATOM 1247 N N . ALA B 1 19 ? -6.172 -1.937 -12.281 1 97.81 19 ALA B N 1
ATOM 1248 C CA . ALA B 1 19 ? -5.051 -2.801 -11.922 1 97.81 19 ALA B CA 1
ATOM 1249 C C . ALA B 1 19 ? -3.846 -2.539 -12.828 1 97.81 19 ALA B C 1
ATOM 1251 O O . ALA B 1 19 ? -2.713 -2.438 -12.344 1 97.81 19 ALA B O 1
ATOM 1252 N N . ASP B 1 20 ? -4.105 -2.34 -14.133 1 97.88 20 ASP B N 1
ATOM 1253 C CA . ASP B 1 20 ? -3.029 -2.074 -15.086 1 97.88 20 ASP B CA 1
ATOM 1254 C C . ASP B 1 20 ? -2.307 -0.772 -14.75 1 97.88 20 ASP B C 1
ATOM 1256 O O . ASP B 1 20 ? -1.074 -0.725 -14.734 1 97.88 20 ASP B O 1
ATOM 1260 N N . ALA B 1 21 ? -3.076 0.228 -14.508 1 96.75 21 ALA B N 1
ATOM 1261 C CA . ALA B 1 21 ? -2.496 1.533 -14.195 1 96.75 21 ALA B CA 1
ATOM 1262 C C . ALA B 1 21 ? -1.681 1.479 -12.914 1 96.75 21 ALA B C 1
ATOM 1264 O O . ALA B 1 21 ? -0.591 2.053 -12.836 1 96.75 21 ALA B O 1
ATOM 1265 N N . PHE B 1 22 ? -2.195 0.794 -11.891 1 97.19 22 PHE B N 1
ATOM 1266 C CA . PHE B 1 22 ? -1.5 0.658 -10.617 1 97.19 22 PHE B CA 1
ATOM 1267 C C . PHE B 1 22 ? -0.177 -0.076 -10.797 1 97.19 22 PHE B C 1
ATOM 1269 O O . PHE B 1 22 ? 0.857 0.36 -10.289 1 97.19 22 PHE B O 1
ATOM 1276 N N . CYS B 1 23 ? -0.226 -1.113 -11.531 1 96.94 23 CYS B N 1
ATOM 1277 C CA . CYS B 1 23 ? 0.967 -1.925 -11.742 1 96.94 23 CYS B CA 1
ATOM 1278 C C . CYS B 1 23 ? 1.999 -1.169 -12.57 1 96.94 23 CYS B C 1
ATOM 1280 O O . CYS B 1 23 ? 3.199 -1.265 -12.312 1 96.94 23 CYS B O 1
ATOM 1282 N N . ALA B 1 24 ? 1.514 -0.416 -13.547 1 95.69 24 ALA B N 1
ATOM 1283 C CA . ALA B 1 24 ? 2.424 0.41 -14.336 1 95.69 24 ALA B CA 1
ATOM 1284 C C . ALA B 1 24 ? 3.1 1.466 -13.461 1 95.69 24 ALA B C 1
ATOM 1286 O O . ALA B 1 24 ? 4.293 1.738 -13.617 1 95.69 24 ALA B O 1
ATOM 1287 N N . LEU B 1 25 ? 2.344 1.985 -12.555 1 95.69 25 LEU B N 1
ATOM 1288 C CA . LEU B 1 25 ? 2.836 3.041 -11.68 1 95.69 25 LEU B CA 1
ATOM 1289 C C . LEU B 1 25 ? 3.842 2.49 -10.672 1 95.69 25 LEU B C 1
ATOM 1291 O O . LEU B 1 25 ? 4.789 3.182 -10.289 1 95.69 25 LEU B O 1
ATOM 1295 N N . THR B 1 26 ? 3.709 1.257 -10.266 1 95.94 26 THR B N 1
ATOM 1296 C CA . THR B 1 26 ? 4.441 0.754 -9.109 1 95.94 26 THR B CA 1
ATOM 1297 C C . THR B 1 26 ? 5.512 -0.243 -9.539 1 95.94 26 THR B C 1
ATOM 1299 O O . THR B 1 26 ? 6.379 -0.614 -8.742 1 95.94 26 THR B O 1
ATOM 1302 N N . GLY B 1 27 ? 5.426 -0.705 -10.719 1 93.19 27 GLY B N 1
ATOM 1303 C CA . GLY B 1 27 ? 6.422 -1.636 -11.219 1 93.19 27 GLY B CA 1
ATOM 1304 C C . GLY B 1 27 ? 6.105 -3.084 -10.898 1 93.19 27 GLY B C 1
ATOM 1305 O O . GLY B 1 27 ? 6.945 -3.967 -11.086 1 93.19 27 GLY B O 1
ATOM 1306 N N . ASP B 1 28 ? 4.91 -3.326 -10.375 1 93.12 28 ASP B N 1
ATOM 1307 C CA . ASP B 1 28 ? 4.473 -4.699 -10.148 1 93.12 28 ASP B CA 1
ATOM 1308 C C . ASP B 1 28 ? 4.008 -5.355 -11.445 1 93.12 28 ASP B C 1
ATOM 1310 O O . ASP B 1 28 ? 2.854 -5.203 -11.844 1 93.12 28 ASP B O 1
ATOM 1314 N N . ASP B 1 29 ? 4.824 -6.203 -12 1 91.56 29 ASP B N 1
ATOM 1315 C CA . ASP B 1 29 ? 4.551 -6.734 -13.336 1 91.56 29 ASP B CA 1
ATOM 1316 C C . ASP B 1 29 ? 4.09 -8.188 -13.258 1 91.56 29 ASP B C 1
ATOM 1318 O O . ASP B 1 29 ? 4.184 -8.922 -14.25 1 91.56 29 ASP B O 1
ATOM 1322 N N . GLN B 1 30 ? 3.561 -8.57 -12.211 1 93.38 30 GLN B N 1
ATOM 1323 C CA . GLN B 1 30 ? 3.086 -9.945 -12.086 1 93.38 30 GLN B CA 1
ATOM 1324 C C . GLN B 1 30 ? 1.881 -10.195 -12.984 1 93.38 30 GLN B C 1
ATOM 1326 O O . GLN B 1 30 ? 0.901 -9.445 -12.945 1 93.38 30 GLN B O 1
ATOM 1331 N N . TRP B 1 31 ? 1.92 -11.32 -13.695 1 92.88 31 TRP B N 1
ATOM 1332 C CA . TRP B 1 31 ? 0.884 -11.602 -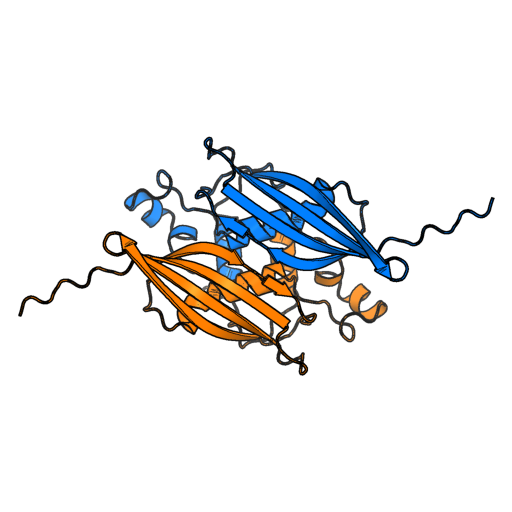14.68 1 92.88 31 TRP B CA 1
ATOM 1333 C C . TRP B 1 31 ? -0.473 -11.789 -14.016 1 92.88 31 TRP B C 1
ATOM 1335 O O . TRP B 1 31 ? -1.513 -11.508 -14.617 1 92.88 31 TRP B O 1
ATOM 1345 N N . ILE B 1 32 ? -0.529 -12.164 -12.773 1 95.38 32 ILE B N 1
ATOM 1346 C CA . ILE B 1 32 ? -1.773 -12.422 -12.055 1 95.38 32 ILE B CA 1
ATOM 1347 C C . ILE B 1 32 ? -2.576 -11.133 -11.938 1 95.38 32 ILE B C 1
ATOM 1349 O O . ILE B 1 32 ? -3.768 -11.156 -11.617 1 95.38 32 ILE B O 1
ATOM 1353 N N . HIS B 1 33 ? -1.936 -10 -12.156 1 97.56 33 HIS B N 1
ATOM 1354 C CA . HIS B 1 33 ? -2.605 -8.711 -12.016 1 97.56 33 HIS B CA 1
ATOM 1355 C C . HIS B 1 33 ? -2.885 -8.086 -13.383 1 97.56 33 HIS B C 1
ATOM 1357 O O . HIS B 1 33 ? -3.746 -7.211 -13.5 1 97.56 33 HIS B O 1
ATOM 1363 N N . ILE B 1 34 ? -2.139 -8.5 -14.461 1 97.38 34 ILE B N 1
ATOM 1364 C CA . ILE B 1 34 ? -2.164 -7.629 -15.633 1 97.38 34 ILE B CA 1
ATOM 1365 C C . ILE B 1 34 ? -2.305 -8.469 -16.906 1 97.38 34 ILE B C 1
ATOM 1367 O O . ILE B 1 34 ? -2.258 -7.938 -18.016 1 97.38 34 ILE B O 1
ATOM 1371 N N . ASP B 1 35 ? -2.482 -9.742 -16.812 1 96.88 35 ASP B N 1
ATOM 1372 C CA . ASP B 1 35 ? -2.592 -10.609 -17.984 1 96.88 35 ASP B CA 1
ATOM 1373 C C . ASP B 1 35 ? -3.887 -11.414 -17.953 1 96.88 35 ASP B C 1
ATOM 1375 O O . ASP B 1 35 ? -3.879 -12.602 -17.594 1 96.88 35 ASP B O 1
ATOM 1379 N N . PRO B 1 36 ? -4.984 -10.82 -18.438 1 98 36 PRO B N 1
ATOM 1380 C CA . PRO B 1 36 ? -6.277 -11.508 -18.375 1 98 36 PRO B CA 1
ATOM 1381 C C . PRO B 1 36 ? -6.281 -12.812 -19.172 1 98 36 PRO B C 1
ATOM 1383 O O . PRO B 1 36 ? -6.918 -13.789 -18.766 1 98 36 PRO B O 1
ATOM 1386 N N . ALA B 1 37 ? -5.633 -12.812 -20.297 1 97.75 37 ALA B N 1
ATOM 1387 C CA . ALA B 1 37 ? -5.594 -14.023 -21.109 1 97.75 37 ALA B CA 1
ATOM 1388 C C . ALA B 1 37 ? -4.941 -15.172 -20.344 1 97.75 37 ALA B C 1
ATOM 1390 O O . ALA B 1 37 ? -5.457 -16.297 -20.344 1 97.75 37 ALA B O 1
ATOM 1391 N N . ARG B 1 38 ? -3.807 -14.898 -19.703 1 95.25 38 ARG B N 1
ATOM 1392 C CA . ARG B 1 38 ? -3.135 -15.945 -18.938 1 95.25 38 ARG B CA 1
ATOM 1393 C C . ARG B 1 38 ? -3.963 -16.344 -17.734 1 95.25 38 ARG B C 1
ATOM 1395 O O . ARG B 1 38 ? -4.02 -17.531 -17.375 1 95.25 38 ARG B O 1
ATOM 1402 N N . ALA B 1 39 ? -4.551 -15.391 -17.062 1 95.88 39 ALA B N 1
ATOM 1403 C CA . ALA B 1 39 ? -5.398 -15.688 -15.914 1 95.88 39 ALA B CA 1
ATOM 1404 C C . ALA B 1 39 ? -6.504 -16.672 -16.297 1 95.88 39 ALA B C 1
ATOM 1406 O O . ALA B 1 39 ? -6.77 -17.625 -15.562 1 95.88 39 ALA B O 1
ATOM 1407 N N . GLU B 1 40 ? -7.133 -16.422 -17.422 1 96.56 40 GLU B N 1
ATOM 1408 C CA . GLU B 1 40 ? -8.18 -17.312 -17.922 1 96.56 40 GLU B CA 1
ATOM 1409 C C . GLU B 1 40 ? -7.621 -18.703 -18.219 1 96.56 40 GLU B C 1
ATOM 1411 O O . GLU B 1 40 ? -8.188 -19.703 -17.781 1 96.56 40 GLU B O 1
ATOM 1416 N N . ALA B 1 41 ? -6.543 -18.734 -18.922 1 96.12 41 ALA B N 1
ATOM 1417 C CA . ALA B 1 41 ? -5.938 -20 -19.328 1 96.12 41 ALA B CA 1
ATOM 1418 C C . ALA B 1 41 ? -5.535 -20.844 -18.125 1 96.12 41 ALA B C 1
ATOM 1420 O O . ALA B 1 41 ? -5.676 -22.062 -18.125 1 96.12 41 ALA B O 1
ATOM 1421 N N . GLU B 1 42 ? -5.074 -20.188 -17.016 1 92.06 42 GLU B N 1
ATOM 1422 C CA . GLU B 1 42 ? -4.562 -20.891 -15.844 1 92.06 42 GLU B CA 1
ATOM 1423 C C . GLU B 1 42 ? -5.641 -21.047 -14.773 1 92.06 42 GLU B C 1
ATOM 1425 O O . GLU B 1 42 ? -5.41 -21.672 -13.742 1 92.06 42 GLU B O 1
ATOM 1430 N N . GLY B 1 43 ? -6.746 -20.516 -14.992 1 92.94 43 GLY B N 1
ATOM 1431 C CA . GLY B 1 43 ? -7.871 -20.656 -14.078 1 92.94 43 GLY B CA 1
ATOM 1432 C C . GLY B 1 43 ? -7.703 -19.844 -12.805 1 92.94 43 GLY B C 1
ATOM 1433 O O . GLY B 1 43 ? -8.156 -20.266 -11.734 1 92.94 43 GLY B O 1
ATOM 1434 N N . LEU B 1 44 ? -7.023 -18.734 -12.891 1 90.06 44 LEU B N 1
ATOM 1435 C CA . LEU B 1 44 ? -6.832 -17.844 -11.75 1 90.06 44 LEU B CA 1
ATOM 1436 C C . LEU B 1 44 ? -8.148 -17.188 -11.344 1 90.06 44 LEU B C 1
ATOM 1438 O O . LEU B 1 44 ? -8.82 -16.578 -12.18 1 90.06 44 LEU B O 1
ATOM 1442 N N . ALA B 1 45 ? -8.562 -17.312 -10.062 1 89.69 45 ALA B N 1
ATOM 1443 C CA . ALA B 1 45 ? -9.727 -16.609 -9.516 1 89.69 45 ALA B CA 1
ATOM 1444 C C . ALA B 1 45 ? -10.914 -16.688 -10.469 1 89.69 45 ALA B C 1
ATOM 1446 O O . ALA B 1 45 ? -11.508 -15.672 -10.828 1 89.69 45 ALA B O 1
ATOM 1447 N N . GLY B 1 46 ? -11.242 -17.859 -10.969 1 90.31 46 GLY B N 1
ATOM 1448 C CA . GLY B 1 46 ? -12.344 -18.078 -11.883 1 90.31 46 GLY B CA 1
ATOM 1449 C C . GLY B 1 46 ? -12.055 -17.609 -13.297 1 90.31 46 GLY B C 1
ATOM 1450 O O . GLY B 1 46 ? -12.977 -17.391 -14.086 1 90.31 46 GLY B O 1
ATOM 1451 N N . GLY B 1 47 ? -10.797 -17.328 -13.578 1 93.69 47 GLY B N 1
ATOM 1452 C CA . GLY B 1 47 ? -10.391 -16.906 -14.906 1 93.69 47 GLY B CA 1
ATOM 1453 C C . GLY B 1 47 ? -10.055 -15.43 -14.984 1 93.69 47 GLY B C 1
ATOM 1454 O O . GLY B 1 47 ? -9.656 -14.93 -16.031 1 93.69 47 GLY B O 1
ATOM 1455 N N . ASP B 1 48 ? -10.242 -14.711 -13.914 1 96.88 48 ASP B N 1
ATOM 1456 C CA . ASP B 1 48 ? -9.977 -13.273 -13.875 1 96.88 48 ASP B CA 1
ATOM 1457 C C . ASP B 1 48 ? -8.648 -12.977 -13.188 1 96.88 48 ASP B C 1
ATOM 1459 O O . ASP B 1 48 ? -8.172 -13.773 -12.375 1 96.88 48 ASP B O 1
ATOM 1463 N N . THR B 1 49 ? -7.996 -11.914 -13.547 1 98.12 49 THR B N 1
ATOM 1464 C CA . THR B 1 49 ? -6.871 -11.406 -12.766 1 98.12 49 THR B CA 1
ATOM 1465 C C . THR B 1 49 ? -7.328 -10.984 -11.375 1 98.12 49 THR B C 1
ATOM 1467 O O . THR B 1 49 ? -8.531 -10.891 -11.109 1 98.12 49 THR B O 1
ATOM 1470 N N . VAL B 1 50 ? -6.367 -10.867 -10.5 1 98.19 50 VAL B N 1
ATOM 1471 C CA . VAL B 1 50 ? -6.676 -10.461 -9.133 1 98.19 50 VAL B CA 1
ATOM 1472 C C . VAL B 1 50 ? -6.062 -9.094 -8.844 1 98.19 50 VAL B C 1
ATOM 1474 O O . VAL B 1 50 ? -5.035 -8.734 -9.43 1 98.19 50 VAL B O 1
ATOM 1477 N N . LEU B 1 51 ? -6.73 -8.328 -8.008 1 98.25 51 LEU B N 1
ATOM 1478 C CA . LEU B 1 51 ? -6.234 -7.016 -7.617 1 98.25 51 LEU B CA 1
ATOM 1479 C C . LEU B 1 51 ? -4.961 -7.141 -6.785 1 98.25 51 LEU B C 1
ATOM 1481 O O . LEU B 1 51 ? -4.879 -7.996 -5.898 1 98.25 51 LEU B O 1
ATOM 1485 N N . PRO B 1 52 ? -3.914 -6.281 -7.098 1 98.25 52 PRO B N 1
ATOM 1486 C CA . PRO B 1 52 ? -2.713 -6.297 -6.262 1 98.25 52 PRO B CA 1
ATOM 1487 C C . PRO B 1 52 ? -3.016 -6.016 -4.789 1 98.25 52 PRO B C 1
ATOM 1489 O O . PRO B 1 52 ? -3.809 -5.125 -4.477 1 98.25 52 PRO B O 1
ATOM 1492 N N . GLY B 1 53 ? -2.441 -6.75 -3.867 1 98.5 53 GLY B N 1
ATOM 1493 C CA . GLY B 1 53 ? -2.617 -6.5 -2.445 1 98.5 53 GLY B CA 1
ATOM 1494 C C . GLY B 1 53 ? -2.289 -5.07 -2.049 1 98.5 53 GLY B C 1
ATOM 1495 O O . GLY B 1 53 ? -3.018 -4.457 -1.269 1 98.5 53 GLY B O 1
ATOM 1496 N N . ALA B 1 54 ? -1.192 -4.582 -2.588 1 98.56 54 ALA B N 1
ATOM 1497 C CA . ALA B 1 54 ? -0.791 -3.209 -2.295 1 98.56 54 ALA B CA 1
ATOM 1498 C C . ALA B 1 54 ? -1.843 -2.215 -2.779 1 98.56 54 ALA B C 1
ATOM 1500 O O . ALA B 1 54 ? -2.025 -1.153 -2.178 1 98.56 54 ALA B O 1
ATOM 1501 N N . LEU B 1 55 ? -2.535 -2.533 -3.865 1 98.44 55 LEU B N 1
ATOM 1502 C CA . LEU B 1 55 ? -3.646 -1.697 -4.305 1 98.44 55 LEU B CA 1
ATOM 1503 C C . LEU B 1 55 ? -4.793 -1.746 -3.299 1 98.44 55 LEU B C 1
ATOM 1505 O O . LEU B 1 55 ? -5.352 -0.708 -2.938 1 98.44 55 LEU B O 1
ATOM 1509 N N . LEU B 1 56 ? -5.188 -2.941 -2.844 1 98.56 56 LEU B N 1
ATOM 1510 C CA . LEU B 1 56 ? -6.227 -3.066 -1.827 1 98.56 56 LEU B CA 1
ATOM 1511 C C . LEU B 1 56 ? -5.898 -2.209 -0.608 1 98.56 56 LEU B C 1
ATOM 1513 O O . LEU B 1 56 ? -6.746 -1.45 -0.132 1 98.56 56 LEU B O 1
ATOM 1517 N N . LEU B 1 57 ? -4.652 -2.297 -0.172 1 98.69 57 LEU B N 1
ATOM 1518 C CA . LEU B 1 57 ? -4.219 -1.501 0.971 1 98.69 57 LEU B CA 1
ATOM 1519 C C . LEU B 1 57 ? -4.344 -0.011 0.676 1 98.69 57 LEU B C 1
ATOM 1521 O O . LEU B 1 57 ? -4.859 0.748 1.501 1 98.69 57 LEU B O 1
ATOM 1525 N N . SER B 1 58 ? -3.914 0.383 -0.464 1 98.44 58 SER B N 1
ATOM 1526 C CA . SER B 1 58 ? -3.928 1.792 -0.841 1 98.44 58 SER B CA 1
ATOM 1527 C C . SER B 1 58 ? -5.352 2.33 -0.918 1 98.44 58 SER B C 1
ATOM 1529 O O . SER B 1 58 ? -5.613 3.469 -0.527 1 98.44 58 SER B O 1
ATOM 1531 N N . LEU B 1 59 ? -6.242 1.507 -1.452 1 98.12 59 LEU B N 1
ATOM 1532 C CA . LEU B 1 59 ? -7.648 1.884 -1.502 1 98.12 59 LEU B CA 1
ATOM 1533 C C . LEU B 1 59 ? -8.219 2.041 -0.096 1 98.12 59 LEU B C 1
ATOM 1535 O O . LEU B 1 59 ? -9 2.959 0.162 1 98.12 59 LEU B O 1
ATOM 1539 N N . ALA B 1 60 ? -7.887 1.157 0.798 1 97.88 60 ALA B N 1
ATOM 1540 C CA . ALA B 1 60 ? -8.32 1.266 2.188 1 97.88 60 ALA B CA 1
ATOM 1541 C C . ALA B 1 60 ? -7.836 2.568 2.814 1 97.88 60 ALA B C 1
ATOM 1543 O O . ALA B 1 60 ? -8.594 3.252 3.51 1 97.88 60 ALA B O 1
ATOM 1544 N N . VAL B 1 61 ? -6.605 2.936 2.566 1 97.38 61 VAL B N 1
ATOM 1545 C CA . VAL B 1 61 ? -6.023 4.168 3.084 1 97.38 61 VAL B CA 1
ATOM 1546 C C . VAL B 1 61 ? -6.785 5.371 2.533 1 97.38 61 VAL B C 1
ATOM 1548 O O . VAL B 1 61 ? -7.156 6.277 3.285 1 97.38 61 VAL B O 1
ATOM 1551 N N . GLY B 1 62 ? -7.066 5.336 1.268 1 95.5 62 GLY B N 1
ATOM 1552 C CA . GLY B 1 62 ? -7.781 6.43 0.63 1 95.5 62 GLY B CA 1
ATOM 1553 C C . GLY B 1 62 ? -9.188 6.625 1.17 1 95.5 62 GLY B C 1
ATOM 1554 O O . GLY B 1 62 ? -9.695 7.746 1.191 1 95.5 62 GLY B O 1
ATOM 1555 N N . GLY B 1 63 ? -9.797 5.535 1.588 1 94.75 63 GLY B N 1
ATOM 1556 C CA . GLY B 1 63 ? -11.164 5.59 2.074 1 94.75 63 GLY B CA 1
ATOM 1557 C C . GLY B 1 63 ? -11.258 5.684 3.586 1 94.75 63 GLY B C 1
ATOM 1558 O O . GLY B 1 63 ? -12.359 5.797 4.137 1 94.75 63 GLY B O 1
ATOM 1559 N N . LEU B 1 64 ? -10.188 5.691 4.289 1 95.25 64 LEU B N 1
ATOM 1560 C CA . LEU B 1 64 ? -10.148 5.496 5.734 1 95.25 64 LEU B CA 1
ATOM 1561 C C . LEU B 1 64 ? -10.852 6.645 6.453 1 95.25 64 LEU B C 1
ATOM 1563 O O . LEU B 1 64 ? -11.664 6.418 7.355 1 95.25 64 LEU B O 1
ATOM 1567 N N . GLY B 1 65 ? -10.555 7.867 6.027 1 93.12 65 GLY B N 1
ATOM 1568 C CA . GLY B 1 65 ? -11.18 9.016 6.668 1 93.12 65 GLY B CA 1
ATOM 1569 C C . GLY B 1 65 ? -12.695 8.984 6.613 1 93.12 65 GLY B C 1
ATOM 1570 O O . GLY B 1 65 ? -13.359 9.211 7.625 1 93.12 65 GLY B O 1
ATOM 1571 N N . LYS B 1 66 ? -13.172 8.711 5.445 1 91 66 LYS B N 1
ATOM 1572 C CA . LYS B 1 66 ? -14.617 8.617 5.285 1 91 66 LYS B CA 1
ATOM 1573 C C . LYS B 1 66 ? -15.195 7.473 6.113 1 91 66 LYS B C 1
ATOM 1575 O O . LYS B 1 66 ? -16.234 7.629 6.762 1 91 66 LYS B O 1
ATOM 1580 N N . ALA B 1 67 ? -14.516 6.379 6.141 1 93.56 67 ALA B N 1
ATOM 1581 C CA . ALA B 1 67 ? -14.977 5.215 6.887 1 93.56 67 ALA B CA 1
ATOM 1582 C C . ALA B 1 67 ? -15.047 5.512 8.383 1 93.56 67 ALA B C 1
ATOM 1584 O O . ALA B 1 67 ? -15.906 4.984 9.086 1 93.56 67 ALA B O 1
ATOM 1585 N N . LEU B 1 68 ? -14.141 6.352 8.852 1 94.38 68 LEU B N 1
ATOM 1586 C CA . LEU B 1 68 ? -14.07 6.66 10.273 1 94.38 68 LEU B CA 1
ATOM 1587 C C . LEU B 1 68 ? -14.891 7.902 10.602 1 94.38 68 LEU B C 1
ATOM 1589 O O . LEU B 1 68 ? -14.969 8.305 11.766 1 94.38 68 LEU B O 1
ATOM 1593 N N . GLY B 1 69 ? -15.422 8.586 9.586 1 90.5 69 GLY B N 1
ATOM 1594 C CA . GLY B 1 69 ? -16.281 9.742 9.797 1 90.5 69 GLY B CA 1
ATOM 1595 C C . GLY B 1 69 ? -15.516 11.023 10.055 1 90.5 69 GLY B C 1
ATOM 1596 O O . GLY B 1 69 ? -15.992 11.898 10.781 1 90.5 69 GLY B O 1
ATOM 1597 N N . TYR B 1 70 ? -14.289 11.086 9.562 1 87.38 70 TYR B N 1
ATOM 1598 C CA . TYR B 1 70 ? -13.539 12.328 9.719 1 87.38 70 TYR B CA 1
ATOM 1599 C C . TYR B 1 70 ? -14.164 13.453 8.914 1 87.38 70 TYR B C 1
ATOM 1601 O O . TYR B 1 70 ? -14.68 13.227 7.812 1 87.38 70 TYR B O 1
ATOM 1609 N N . PRO B 1 71 ? -14.102 14.703 9.523 1 83.81 71 PRO B N 1
ATOM 1610 C CA . PRO B 1 71 ? -14.562 15.844 8.727 1 83.81 71 PRO B CA 1
ATOM 1611 C C . PRO B 1 71 ? -13.758 16.047 7.445 1 83.81 71 PRO B C 1
ATOM 1613 O O . PRO B 1 71 ? -12.578 15.695 7.395 1 83.81 71 PRO B O 1
ATOM 1616 N N . GLU B 1 72 ? -14.43 16.578 6.473 1 78.38 72 GLU B N 1
ATOM 1617 C CA . GLU B 1 72 ? -13.742 16.906 5.227 1 78.38 72 GLU B CA 1
ATOM 1618 C C . GLU B 1 72 ? -12.578 17.859 5.469 1 78.38 72 GLU B C 1
ATOM 1620 O O . GLU B 1 72 ? -12.703 18.812 6.234 1 78.38 72 GLU B O 1
ATOM 1625 N N . GLY B 1 73 ? -11.508 17.547 4.938 1 76.38 73 GLY B N 1
ATOM 1626 C CA . GLY B 1 73 ? -10.359 18.422 5.074 1 76.38 73 GLY B CA 1
ATOM 1627 C C . GLY B 1 73 ? -9.438 18.031 6.211 1 76.38 73 GLY B C 1
ATOM 1628 O O . GLY B 1 73 ? -8.383 18.641 6.398 1 76.38 73 GLY B O 1
ATOM 1629 N N . THR B 1 74 ? -9.898 17.031 7.02 1 81.62 74 THR B N 1
ATOM 1630 C CA . THR B 1 74 ? -9 16.547 8.062 1 81.62 74 THR B CA 1
ATOM 1631 C C . THR B 1 74 ? -7.676 16.078 7.461 1 81.62 74 THR B C 1
ATOM 1633 O O . THR B 1 74 ? -7.664 15.32 6.492 1 81.62 74 THR B O 1
ATOM 1636 N N . ARG B 1 75 ? -6.637 16.625 8.039 1 86.12 75 ARG B N 1
ATOM 1637 C CA . ARG B 1 75 ? -5.305 16.219 7.594 1 86.12 75 ARG B CA 1
ATOM 1638 C C . ARG B 1 75 ? -4.805 15.016 8.391 1 86.12 75 ARG B C 1
ATOM 1640 O O . ARG B 1 75 ? -4.902 14.992 9.617 1 86.12 75 ARG B O 1
ATOM 1647 N N . SER B 1 76 ? -4.379 14.062 7.633 1 91.94 76 SER B N 1
ATOM 1648 C CA . SER B 1 76 ? -3.898 12.844 8.281 1 91.94 76 SER B CA 1
ATOM 1649 C C . SER B 1 76 ? -2.609 12.352 7.641 1 91.94 76 SER B C 1
ATOM 1651 O O . SER B 1 76 ? -2.424 12.477 6.43 1 91.94 76 SER B O 1
ATOM 1653 N N . TRP B 1 77 ? -1.685 11.898 8.477 1 92.88 77 TRP B N 1
ATOM 1654 C CA . TRP B 1 77 ? -0.439 11.258 8.07 1 92.88 77 TRP B CA 1
ATOM 1655 C C . TRP B 1 77 ? -0.419 9.789 8.477 1 92.88 77 TRP B C 1
ATOM 1657 O O . TRP B 1 77 ? -0.678 9.453 9.641 1 92.88 77 TRP B O 1
ATOM 1667 N N . GLN B 1 78 ? -0.063 8.977 7.504 1 95.88 78 GLN B N 1
ATOM 1668 C CA . GLN B 1 78 ? 0.115 7.574 7.871 1 95.88 78 GLN B CA 1
ATOM 1669 C C . GLN B 1 78 ? 1.417 7.371 8.641 1 95.88 78 GLN B C 1
ATOM 1671 O O . GLN B 1 78 ? 2.467 7.879 8.242 1 95.88 78 GLN B O 1
ATOM 1676 N N . ARG B 1 79 ? 1.283 6.695 9.695 1 97.94 79 ARG B N 1
ATOM 1677 C CA . ARG B 1 79 ? 2.463 6.441 10.516 1 97.94 79 ARG B CA 1
ATOM 1678 C C . ARG B 1 79 ? 2.924 4.996 10.383 1 97.94 79 ARG B C 1
ATOM 1680 O O . ARG B 1 79 ? 4.125 4.723 10.32 1 97.94 79 ARG B O 1
ATOM 1687 N N . SER B 1 80 ? 1.947 4.113 10.406 1 98.75 80 SER B N 1
ATOM 1688 C CA . SER B 1 80 ? 2.34 2.711 10.336 1 98.75 80 SER B CA 1
ATOM 1689 C C . SER B 1 80 ? 1.169 1.83 9.914 1 98.75 80 SER B C 1
ATOM 1691 O O . SER B 1 80 ? 0.01 2.234 10.023 1 98.75 80 SER B O 1
ATOM 1693 N N . TYR B 1 81 ? 1.449 0.721 9.352 1 98.81 81 TYR B N 1
ATOM 1694 C CA . TYR B 1 81 ? 0.546 -0.405 9.141 1 98.81 81 TYR B CA 1
ATOM 1695 C C . TYR B 1 81 ? 1.037 -1.644 9.883 1 98.81 81 TYR B C 1
ATOM 1697 O O . TYR B 1 81 ? 2.207 -2.02 9.766 1 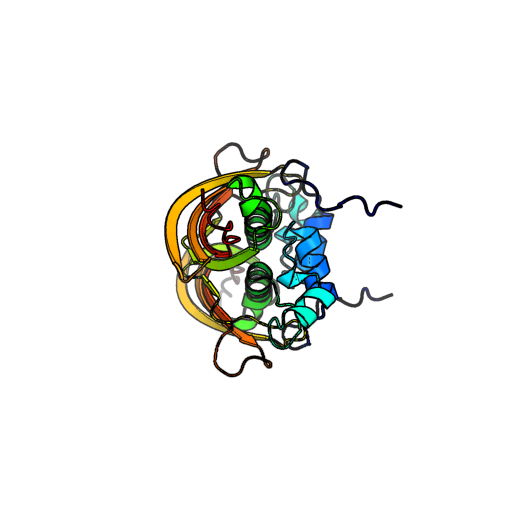98.81 81 TYR B O 1
ATOM 1705 N N . GLU B 1 82 ? 0.145 -2.277 10.641 1 98.56 82 GLU B N 1
ATOM 1706 C CA . GLU B 1 82 ? 0.466 -3.486 11.391 1 98.56 82 GLU B CA 1
ATOM 1707 C C . GLU B 1 82 ? -0.472 -4.633 11.023 1 98.56 82 GLU B C 1
ATOM 1709 O O . GLU B 1 82 ? -1.655 -4.41 10.758 1 98.56 82 GLU B O 1
ATOM 1714 N N . ARG B 1 83 ? 0.073 -5.793 10.969 1 98.44 83 ARG B N 1
ATOM 1715 C CA . ARG B 1 83 ? -0.694 -7.02 10.805 1 98.44 83 ARG B CA 1
ATOM 1716 C C . ARG B 1 83 ? -1.579 -6.953 9.57 1 98.44 83 ARG B C 1
ATOM 1718 O O . ARG B 1 83 ? -2.771 -7.258 9.633 1 98.44 83 ARG B O 1
ATOM 1725 N N . VAL B 1 84 ? -1.033 -6.402 8.523 1 98.94 84 VAL B N 1
ATOM 1726 C CA . VAL B 1 84 ? -1.78 -6.426 7.273 1 98.94 84 VAL B CA 1
ATOM 1727 C C . VAL B 1 84 ? -1.726 -7.828 6.668 1 98.94 84 VAL B C 1
ATOM 1729 O O . VAL B 1 84 ? -0.641 -8.367 6.441 1 98.94 84 VAL B O 1
ATOM 1732 N N . ARG B 1 85 ? -2.863 -8.391 6.426 1 98.88 85 ARG B N 1
ATOM 1733 C CA . ARG B 1 85 ? -2.975 -9.734 5.867 1 98.88 85 ARG B CA 1
ATOM 1734 C C . ARG B 1 85 ? -3.875 -9.75 4.637 1 98.88 85 ARG B C 1
ATOM 1736 O O . ARG B 1 85 ? -4.941 -9.125 4.637 1 98.88 85 ARG B O 1
ATOM 1743 N N . PHE B 1 86 ? -3.391 -10.391 3.639 1 98.69 86 PHE B N 1
ATOM 1744 C CA . PHE B 1 86 ? -4.199 -10.648 2.453 1 98.69 86 PHE B CA 1
ATOM 1745 C C . PHE B 1 86 ? -4.758 -12.07 2.482 1 98.69 86 PHE B C 1
ATOM 1747 O O . PHE B 1 86 ? -4.047 -13.031 2.18 1 98.69 86 PHE B O 1
ATOM 1754 N N . LEU B 1 87 ? -6.043 -12.141 2.758 1 98.19 87 LEU B N 1
ATOM 1755 C CA . LEU B 1 87 ? -6.637 -13.391 3.223 1 98.19 87 LEU B CA 1
ATOM 1756 C C . LEU B 1 87 ? -7.199 -14.195 2.053 1 98.19 87 LEU B C 1
ATOM 1758 O O . LEU B 1 87 ? -7.219 -15.422 2.094 1 98.19 87 LEU B O 1
ATOM 1762 N N . ARG B 1 88 ? -7.695 -13.508 1.054 1 97 88 ARG B N 1
ATOM 1763 C CA . ARG B 1 88 ? -8.273 -14.102 -0.149 1 97 88 ARG B CA 1
ATOM 1764 C C . ARG B 1 88 ? -8.039 -13.211 -1.364 1 97 88 ARG B C 1
ATOM 1766 O O . ARG B 1 88 ? -8.062 -11.977 -1.256 1 97 88 ARG B O 1
ATOM 1773 N N . PRO B 1 89 ? -7.797 -13.859 -2.49 1 97.19 89 PRO B N 1
ATOM 1774 C CA . PRO B 1 89 ? -7.68 -13.023 -3.686 1 97.19 89 PRO B CA 1
ATOM 1775 C C . PRO B 1 89 ? -8.977 -12.281 -4.016 1 97.19 89 PRO B C 1
ATOM 1777 O O . PRO B 1 89 ? -10.062 -12.836 -3.852 1 97.19 89 PRO B O 1
ATOM 1780 N N . ALA B 1 90 ? -8.875 -11.031 -4.367 1 98 90 ALA B N 1
ATOM 1781 C CA . ALA B 1 90 ? -9.992 -10.25 -4.883 1 98 90 ALA B CA 1
ATOM 1782 C C . ALA B 1 90 ? -9.93 -10.125 -6.402 1 98 90 ALA B C 1
ATOM 1784 O O . ALA B 1 90 ? -9.023 -9.484 -6.941 1 98 90 ALA B O 1
ATOM 1785 N N . PRO B 1 91 ? -10.875 -10.703 -7.105 1 98.25 91 PRO B N 1
ATOM 1786 C CA . PRO B 1 91 ? -10.844 -10.617 -8.57 1 98.25 91 PRO B CA 1
ATOM 1787 C C . PRO B 1 91 ? -11.055 -9.188 -9.078 1 98.25 91 PRO B C 1
ATOM 1789 O O . PRO B 1 91 ? -11.727 -8.391 -8.414 1 98.25 91 PRO B O 1
ATOM 1792 N N . VAL B 1 92 ? -10.398 -8.922 -10.18 1 98.06 92 VAL B N 1
ATOM 1793 C CA . VAL B 1 92 ? -10.781 -7.711 -10.898 1 98.06 92 VAL B CA 1
ATOM 1794 C C . VAL B 1 92 ? -12.289 -7.707 -11.141 1 98.06 92 VAL B C 1
ATOM 1796 O O . VAL B 1 92 ? -12.891 -8.766 -11.336 1 98.06 92 VAL B O 1
ATOM 1799 N N . GLY B 1 93 ? -12.891 -6.492 -11.094 1 97.69 93 GLY B N 1
ATOM 1800 C CA . GLY B 1 93 ? -14.336 -6.387 -11.172 1 97.69 93 GLY B CA 1
ATOM 1801 C C . GLY B 1 93 ? -15 -6.348 -9.812 1 97.69 93 GLY B C 1
ATOM 1802 O O . GLY B 1 93 ? -16.203 -6.117 -9.711 1 97.69 93 GLY B O 1
ATOM 1803 N N . SER B 1 94 ? -14.273 -6.57 -8.773 1 97.75 94 SER B N 1
ATOM 1804 C CA . SER B 1 94 ? -14.789 -6.523 -7.41 1 97.75 94 SER B CA 1
ATOM 1805 C C . SER B 1 94 ? -15.328 -5.137 -7.066 1 97.75 94 SER B C 1
ATOM 1807 O O . SER B 1 94 ? -14.719 -4.125 -7.43 1 97.75 94 SER B O 1
ATOM 1809 N N . ARG B 1 95 ? -16.484 -5.105 -6.398 1 97.5 95 ARG B N 1
ATOM 1810 C CA . ARG B 1 95 ? -16.891 -3.996 -5.539 1 97.5 95 ARG B CA 1
ATOM 1811 C C . ARG B 1 95 ? -16.406 -4.211 -4.105 1 97.5 95 ARG B C 1
ATOM 1813 O O . ARG B 1 95 ? -16.547 -5.305 -3.559 1 97.5 95 ARG B O 1
ATOM 1820 N N . LEU B 1 96 ? -15.82 -3.162 -3.572 1 98.06 96 LEU B N 1
ATOM 1821 C CA . LEU B 1 96 ? -15.234 -3.344 -2.25 1 98.06 96 LEU B CA 1
ATOM 1822 C C . LEU B 1 96 ? -16.047 -2.627 -1.184 1 98.06 96 LEU B C 1
ATOM 1824 O O . LEU B 1 96 ? -16.672 -1.596 -1.459 1 98.06 96 LEU B O 1
ATOM 1828 N N . ARG B 1 97 ? -16.094 -3.221 -0.046 1 97.19 97 ARG B N 1
ATOM 1829 C CA . ARG B 1 97 ? -16.641 -2.602 1.157 1 97.19 97 ARG B CA 1
ATOM 1830 C C . ARG B 1 97 ? -15.562 -2.467 2.236 1 97.19 97 ARG B C 1
ATOM 1832 O O . ARG B 1 97 ? -14.93 -3.455 2.613 1 97.19 97 ARG B O 1
ATOM 1839 N N . LEU B 1 98 ? -15.414 -1.257 2.682 1 98.06 98 LEU B N 1
ATOM 1840 C CA . LEU B 1 98 ? -14.414 -0.958 3.701 1 98.06 98 LEU B CA 1
ATOM 1841 C C . LEU B 1 98 ? -15.062 -0.8 5.07 1 98.06 98 LEU B C 1
ATOM 1843 O O . LEU B 1 98 ? -16 -0.016 5.23 1 98.06 98 LEU B O 1
ATOM 1847 N N . GLU B 1 99 ? -14.609 -1.583 6.012 1 98.06 99 GLU B N 1
ATOM 1848 C CA . GLU B 1 99 ? -14.969 -1.413 7.414 1 98.06 99 GLU B CA 1
ATOM 1849 C C . GLU B 1 99 ? -13.766 -0.949 8.234 1 98.06 99 GLU B C 1
ATOM 1851 O O . GLU B 1 99 ? -12.664 -1.477 8.086 1 98.06 99 GLU B O 1
ATOM 1856 N N . ALA B 1 100 ? -13.969 0.077 8.992 1 98.25 100 ALA B N 1
ATOM 1857 C CA . ALA B 1 100 ? -12.922 0.598 9.859 1 98.25 100 ALA B CA 1
ATOM 1858 C C . ALA B 1 100 ? -13.477 0.958 11.234 1 98.25 100 ALA B C 1
ATOM 1860 O O . ALA B 1 100 ? -14.586 1.478 11.344 1 98.25 100 ALA B O 1
ATOM 1861 N N . ARG B 1 101 ? -12.703 0.625 12.25 1 98.25 101 ARG B N 1
ATOM 1862 C CA . ARG B 1 101 ? -13.047 0.959 13.625 1 98.25 101 ARG B CA 1
ATOM 1863 C C . ARG B 1 101 ? -11.828 1.468 14.391 1 98.25 101 ARG B C 1
ATOM 1865 O O . ARG B 1 101 ? -10.789 0.807 14.422 1 98.25 101 ARG B O 1
ATOM 1872 N N . GLU B 1 102 ? -12.031 2.629 15.047 1 97.75 102 GLU B N 1
ATOM 1873 C CA . GLU B 1 102 ? -10.953 3.131 15.891 1 97.75 102 GLU B CA 1
ATOM 1874 C C . GLU B 1 102 ? -10.773 2.258 17.125 1 97.75 102 GLU B C 1
ATOM 1876 O O . GLU B 1 102 ? -11.742 1.91 17.797 1 97.75 102 GLU B O 1
ATOM 1881 N N . SER B 1 103 ? -9.57 1.897 17.359 1 98.31 103 SER B N 1
ATOM 1882 C CA . SER B 1 103 ? -9.281 1.093 18.547 1 98.31 103 SER B CA 1
ATOM 1883 C C . SER B 1 103 ? -8.57 1.912 19.609 1 98.31 103 SER B C 1
ATOM 1885 O O . SER B 1 103 ? -8.594 1.562 20.797 1 98.31 103 SER B O 1
ATOM 1887 N N . ARG B 1 104 ? -7.883 2.934 19.219 1 97.88 104 ARG B N 1
ATOM 1888 C CA . ARG B 1 104 ? -7.141 3.799 20.141 1 97.88 104 ARG B CA 1
ATOM 1889 C C . ARG B 1 104 ? -7.062 5.223 19.594 1 97.88 104 ARG B C 1
ATOM 1891 O O . ARG B 1 104 ? -6.996 5.43 18.375 1 97.88 104 ARG B O 1
ATOM 1898 N N . ARG B 1 105 ? -7.094 6.18 20.453 1 96.38 105 ARG B N 1
ATOM 1899 C CA . ARG B 1 105 ? -6.898 7.598 20.156 1 96.38 105 ARG B CA 1
ATOM 1900 C C . ARG B 1 105 ? -6.164 8.297 21.297 1 96.38 105 ARG B C 1
ATOM 1902 O O . ARG B 1 105 ? -6.512 8.117 22.469 1 96.38 105 ARG B O 1
ATOM 1909 N N . ARG B 1 106 ? -5.152 9.008 20.984 1 96.56 106 ARG B N 1
ATOM 1910 C CA . ARG B 1 106 ? -4.414 9.727 22.016 1 96.56 106 ARG B CA 1
ATOM 1911 C C . ARG B 1 106 ? -3.896 11.062 21.484 1 96.56 106 ARG B C 1
ATOM 1913 O O . ARG B 1 106 ? -3.561 11.18 20.312 1 96.56 106 ARG B O 1
ATOM 1920 N N . PRO B 1 107 ? -3.785 12.031 22.406 1 94.69 107 PRO B N 1
ATOM 1921 C CA . PRO B 1 107 ? -3.164 13.289 21.984 1 94.69 107 PRO B CA 1
ATOM 1922 C C . PRO B 1 107 ? -1.695 13.125 21.609 1 94.69 107 PRO B C 1
ATOM 1924 O O . PRO B 1 107 ? -0.986 12.312 22.203 1 94.69 107 PRO B O 1
ATOM 1927 N N . ALA B 1 108 ? -1.335 13.836 20.562 1 93.56 108 ALA B N 1
ATOM 1928 C CA . ALA B 1 108 ? 0.052 13.859 20.109 1 93.56 108 ALA B CA 1
ATOM 1929 C C . ALA B 1 108 ? 0.56 15.289 19.953 1 93.56 108 ALA B C 1
ATOM 1931 O O . ALA B 1 108 ? 1.116 15.648 18.906 1 93.56 108 ALA B O 1
ATOM 1932 N N . GLY B 1 109 ? 0.435 16.109 20.922 1 89 109 GLY B N 1
ATOM 1933 C CA . GLY B 1 109 ? 0.771 17.516 20.875 1 89 109 GLY B CA 1
ATOM 1934 C C . GLY B 1 109 ? -0.427 18.406 20.594 1 89 109 GLY B C 1
ATOM 1935 O O . GLY B 1 109 ? -1.557 17.922 20.5 1 89 109 GLY B O 1
ATOM 1936 N N . THR B 1 110 ? -0.196 19.672 20.484 1 85.69 110 THR B N 1
ATOM 1937 C CA . THR B 1 110 ? -1.279 20.641 20.312 1 85.69 110 THR B CA 1
ATOM 1938 C C . THR B 1 110 ? -1.938 20.453 18.938 1 85.69 110 THR B C 1
ATOM 1940 O O . THR B 1 110 ? -1.264 20.5 17.906 1 85.69 110 THR B O 1
ATOM 1943 N N . GLY B 1 111 ? -3.193 20.203 18.953 1 88.69 111 GLY B N 1
ATOM 1944 C CA . GLY B 1 111 ? -3.969 20.141 17.734 1 88.69 111 GLY B CA 1
ATOM 1945 C C . GLY B 1 111 ? -3.744 18.859 16.938 1 88.69 111 GLY B C 1
ATOM 1946 O O . GLY B 1 111 ? -4.059 18.781 15.758 1 88.69 111 GLY B O 1
ATOM 1947 N N . ARG B 1 112 ? -3.055 17.906 17.656 1 93.31 112 ARG B N 1
ATOM 1948 C CA . ARG B 1 112 ? -2.779 16.656 16.953 1 93.31 112 ARG B CA 1
ATOM 1949 C C . ARG B 1 112 ? -3.197 15.445 17.781 1 93.31 112 ARG B C 1
ATOM 1951 O O . ARG B 1 112 ? -3.178 15.492 19 1 93.31 112 ARG B O 1
ATOM 1958 N N . GLU B 1 113 ? -3.629 14.391 17.047 1 95.19 113 GLU B N 1
ATOM 1959 C CA . GLU B 1 113 ? -3.977 13.117 17.672 1 95.19 113 GLU B CA 1
ATOM 1960 C C . GLU B 1 113 ? -3.43 11.938 16.875 1 95.19 113 GLU B C 1
ATOM 1962 O O . GLU B 1 113 ? -3.371 11.992 15.648 1 95.19 113 GLU B O 1
ATOM 1967 N N . VAL B 1 114 ? -3.014 10.93 17.594 1 97.25 114 VAL B N 1
ATOM 1968 C CA . VAL B 1 114 ? -2.697 9.648 16.969 1 97.25 114 VAL B CA 1
ATOM 1969 C C . VAL B 1 114 ? -3.885 8.695 17.109 1 97.25 114 VAL B C 1
ATOM 1971 O O . VAL B 1 114 ? -4.406 8.5 18.219 1 97.25 114 VAL B O 1
ATOM 1974 N N . VAL B 1 115 ? -4.285 8.18 16 1 97.44 115 VAL B N 1
ATOM 1975 C CA . VAL B 1 115 ? -5.43 7.273 15.961 1 97.44 115 VAL B CA 1
ATOM 1976 C C . VAL B 1 115 ? -4.996 5.918 15.406 1 97.44 115 VAL B C 1
ATOM 1978 O O . VAL B 1 115 ? -4.281 5.852 14.406 1 97.44 115 VAL B O 1
ATOM 1981 N N . VAL B 1 116 ? -5.387 4.859 16.078 1 98.62 116 VAL B N 1
ATOM 1982 C CA . VAL B 1 116 ? -5.227 3.496 15.586 1 98.62 116 VAL B CA 1
ATOM 1983 C C . VAL B 1 116 ? -6.582 2.938 15.156 1 98.62 116 VAL B C 1
ATOM 1985 O O . VAL B 1 116 ? -7.559 3.016 15.906 1 98.62 116 VAL B O 1
ATOM 1988 N N . ALA B 1 117 ? -6.641 2.439 13.969 1 98.69 117 ALA B N 1
ATOM 1989 C CA . ALA B 1 117 ? -7.891 1.892 13.445 1 98.69 117 ALA B CA 1
ATOM 1990 C C . ALA B 1 117 ? -7.691 0.467 12.938 1 98.69 117 ALA B C 1
ATOM 1992 O O . ALA B 1 117 ? -6.688 0.167 12.281 1 98.69 117 ALA B O 1
ATOM 1993 N N . ASN B 1 118 ? -8.594 -0.441 13.281 1 98.81 118 ASN B N 1
ATOM 1994 C CA . ASN B 1 118 ? -8.711 -1.745 12.633 1 98.81 118 ASN B CA 1
ATOM 1995 C C . ASN B 1 118 ? -9.484 -1.656 11.328 1 98.81 118 ASN B C 1
ATOM 1997 O O . ASN B 1 118 ? -10.555 -1.044 11.273 1 98.81 118 ASN B O 1
ATOM 2001 N N . VAL B 1 119 ? -8.961 -2.262 10.297 1 98.69 119 VAL B N 1
ATOM 2002 C CA . VAL B 1 119 ? -9.492 -2.109 8.945 1 98.69 119 VAL B CA 1
ATOM 2003 C C . VAL B 1 119 ? -9.758 -3.484 8.336 1 98.69 119 VAL B C 1
ATOM 2005 O O . VAL B 1 119 ? -8.961 -4.406 8.492 1 98.69 119 VAL B O 1
ATOM 2008 N N . SER B 1 120 ? -10.922 -3.625 7.691 1 98.62 120 SER B N 1
ATOM 2009 C CA . SER B 1 120 ? -11.258 -4.805 6.902 1 98.62 120 SER B CA 1
ATOM 2010 C C . SER B 1 120 ? -11.836 -4.418 5.547 1 98.62 120 SER B C 1
ATOM 2012 O O . SER B 1 120 ? -12.648 -3.5 5.453 1 98.62 120 SER B O 1
ATOM 2014 N N . LEU B 1 121 ? -11.344 -5.117 4.504 1 98.5 121 LEU B N 1
ATOM 2015 C CA . LEU B 1 121 ? -11.898 -4.973 3.162 1 98.5 121 LEU B CA 1
ATOM 2016 C C . LEU B 1 121 ? -12.602 -6.258 2.725 1 98.5 121 LEU B C 1
ATOM 2018 O O . LEU B 1 121 ? -12.086 -7.355 2.941 1 98.5 121 LEU B O 1
ATOM 2022 N N . TYR B 1 122 ? -13.75 -6.031 2.127 1 98.31 122 TYR B N 1
ATOM 2023 C CA . TYR B 1 122 ? -14.531 -7.137 1.576 1 98.31 122 TYR B CA 1
ATOM 2024 C C . TYR B 1 122 ? -14.758 -6.949 0.082 1 98.31 122 TYR B C 1
ATOM 2026 O O . TYR B 1 122 ? -14.836 -5.82 -0.405 1 98.31 122 TYR B O 1
ATOM 2034 N N . SER B 1 123 ? -14.789 -8.031 -0.67 1 98.19 123 SER B N 1
ATOM 2035 C CA . SER B 1 123 ? -15.18 -8.047 -2.076 1 98.19 123 SER B CA 1
ATOM 2036 C C . SER B 1 123 ? -16.531 -8.734 -2.262 1 98.19 123 SER B C 1
ATOM 2038 O O . SER B 1 123 ? -16.797 -9.773 -1.652 1 98.19 123 SER B O 1
ATOM 2040 N N . ASP B 1 124 ? -17.375 -8.133 -3.111 1 97.75 124 ASP B N 1
ATOM 2041 C CA . ASP B 1 124 ? -18.672 -8.742 -3.393 1 97.75 124 ASP B CA 1
ATOM 2042 C C . ASP B 1 124 ? -18.516 -10.047 -4.164 1 97.75 124 ASP B C 1
ATOM 2044 O O . ASP B 1 124 ? -19.453 -10.836 -4.266 1 97.75 124 ASP B O 1
ATOM 2048 N N . LEU B 1 125 ? -17.344 -10.32 -4.707 1 97.69 125 LEU B N 1
ATOM 2049 C CA . LEU B 1 125 ? -17.094 -11.523 -5.496 1 97.69 125 LEU B CA 1
ATOM 2050 C C . LEU B 1 125 ? -16.469 -12.617 -4.637 1 97.69 125 LEU B C 1
ATOM 2052 O O . LEU B 1 125 ? -16.172 -13.711 -5.129 1 97.69 125 LEU B O 1
ATOM 2056 N N . VAL B 1 126 ? -16.234 -12.273 -3.35 1 97 126 VAL B N 1
ATOM 2057 C CA . VAL B 1 126 ? -15.656 -13.219 -2.398 1 97 126 VAL B CA 1
ATOM 2058 C C . VAL B 1 126 ? -16.578 -13.375 -1.194 1 97 126 VAL B C 1
ATOM 2060 O O . VAL B 1 126 ? -16.719 -12.445 -0.389 1 97 126 VAL B O 1
ATOM 2063 N N . GLU B 1 127 ? -17.188 -14.453 -0.962 1 92.25 127 GLU B N 1
ATOM 2064 C CA . GLU B 1 127 ? -18.25 -14.656 0.026 1 92.25 127 GLU B CA 1
ATOM 2065 C C . GLU B 1 127 ? -17.672 -15.07 1.376 1 92.25 127 GLU B C 1
ATOM 2067 O O . GLU B 1 127 ? -18.25 -14.773 2.422 1 92.25 127 GLU B O 1
ATOM 2072 N N . ALA B 1 128 ? -16.625 -15.586 1.425 1 91.19 128 ALA B N 1
ATOM 2073 C CA . ALA B 1 128 ? -16.109 -16.297 2.594 1 91.19 128 ALA B CA 1
ATOM 2074 C C . ALA B 1 128 ? -15.711 -15.312 3.695 1 91.19 128 ALA B C 1
ATOM 2076 O O . ALA B 1 128 ? -15.625 -15.688 4.867 1 91.19 128 ALA B O 1
ATOM 2077 N N . GLY B 1 129 ? -15.492 -14.07 3.414 1 96.5 129 GLY B N 1
ATOM 2078 C CA . GLY B 1 129 ? -15.008 -13.125 4.402 1 96.5 129 GLY B CA 1
ATOM 2079 C C . GLY B 1 129 ? -14.195 -11.992 3.801 1 96.5 129 GLY B C 1
ATOM 2080 O O . GLY B 1 129 ? -14.266 -11.75 2.596 1 96.5 129 GLY B O 1
ATOM 2081 N N . PRO B 1 130 ? -13.422 -11.336 4.719 1 98.5 130 PRO B N 1
ATOM 2082 C CA . PRO B 1 130 ? -12.617 -10.219 4.207 1 98.5 130 PRO B CA 1
ATOM 2083 C C . PRO B 1 130 ? -11.484 -10.688 3.289 1 98.5 130 PRO B C 1
ATOM 2085 O O . PRO B 1 130 ? -10.977 -11.797 3.447 1 98.5 130 PRO B O 1
ATOM 2088 N N . VAL B 1 131 ? -11.125 -9.859 2.344 1 98.62 131 VAL B N 1
ATOM 2089 C CA . VAL B 1 131 ? -9.992 -10.133 1.458 1 98.62 131 VAL B CA 1
ATOM 2090 C C . VAL B 1 131 ? -8.719 -9.547 2.051 1 98.62 131 VAL B C 1
ATOM 2092 O O . VAL B 1 131 ? -7.613 -10 1.729 1 98.62 131 VAL B O 1
ATOM 2095 N N . MET B 1 132 ? -8.844 -8.594 2.912 1 98.75 132 MET B N 1
ATOM 2096 C CA . MET B 1 132 ? -7.711 -7.969 3.588 1 98.75 132 MET B CA 1
ATOM 2097 C C . MET B 1 132 ? -8.109 -7.484 4.98 1 98.75 132 MET B C 1
ATOM 2099 O O . MET B 1 132 ? -9.227 -7.004 5.18 1 98.75 132 MET B O 1
ATOM 2103 N N . GLU B 1 133 ? -7.227 -7.508 5.867 1 98.88 133 GLU B N 1
ATOM 2104 C CA . GLU B 1 133 ? -7.355 -6.883 7.18 1 98.88 133 GLU B CA 1
ATOM 2105 C C . GLU B 1 133 ? -6.039 -6.25 7.625 1 98.88 133 GLU B C 1
ATOM 2107 O O . GLU B 1 133 ? -4.977 -6.594 7.105 1 98.88 133 GLU B O 1
ATOM 2112 N N . GLY B 1 134 ? -6.141 -5.305 8.586 1 98.81 134 GLY B N 1
ATOM 2113 C CA . GLY B 1 134 ? -4.941 -4.691 9.141 1 98.81 134 GLY B CA 1
ATOM 2114 C C . GLY B 1 134 ? -5.242 -3.635 10.188 1 98.81 134 GLY B C 1
ATOM 2115 O O . GLY B 1 134 ? -6.406 -3.328 10.453 1 98.81 134 GLY B O 1
ATOM 2116 N N . CYS B 1 135 ? -4.238 -3.148 10.781 1 98.88 135 CYS B N 1
ATOM 2117 C CA . CYS B 1 135 ? -4.289 -2.059 11.75 1 98.88 135 CYS B CA 1
ATOM 2118 C C . CYS B 1 135 ? -3.455 -0.873 11.281 1 98.88 135 CYS B C 1
ATOM 2120 O O . CYS B 1 135 ? -2.256 -1.011 11.039 1 98.88 135 CYS B O 1
ATOM 2122 N N . PHE B 1 136 ? -4.121 0.264 11.141 1 98.75 136 PHE B N 1
ATOM 2123 C CA . PHE B 1 136 ? -3.471 1.457 10.617 1 98.75 136 PHE B CA 1
ATOM 2124 C C . PHE B 1 136 ? -3.332 2.521 11.695 1 98.75 136 PHE B C 1
ATOM 2126 O O . PHE B 1 136 ? -4.277 2.775 12.453 1 98.75 136 PHE B O 1
ATOM 2133 N N . THR B 1 137 ? -2.168 3.084 11.82 1 98.69 137 THR B N 1
ATOM 2134 C CA . THR B 1 137 ? -1.941 4.215 12.719 1 98.69 137 THR B CA 1
ATOM 2135 C C . THR B 1 137 ? -1.772 5.508 11.922 1 98.69 137 THR B C 1
ATOM 2137 O O . THR B 1 137 ? -0.968 5.566 10.992 1 98.69 137 THR B O 1
ATOM 2140 N N . SER B 1 138 ? -2.506 6.508 12.289 1 97.19 138 SER B N 1
ATOM 2141 C CA . SER B 1 138 ? -2.457 7.793 11.602 1 97.19 138 SER B CA 1
ATOM 2142 C C . SER B 1 138 ? -2.287 8.938 12.594 1 97.19 138 SER B C 1
ATOM 2144 O O . SER B 1 138 ? -2.764 8.859 13.727 1 97.19 138 SER B O 1
ATOM 2146 N N . LEU B 1 139 ? -1.58 9.945 12.219 1 96.06 139 LEU B N 1
ATOM 2147 C CA . LEU B 1 139 ? -1.526 11.219 12.922 1 96.06 139 LEU B CA 1
ATOM 2148 C C . LEU B 1 139 ? -2.521 12.211 12.328 1 96.06 139 LEU B C 1
ATOM 2150 O O . LEU B 1 139 ? -2.42 12.57 11.148 1 96.06 139 LEU B O 1
ATOM 2154 N N . LEU B 1 140 ? -3.467 12.648 13.141 1 93.94 140 LEU B N 1
ATOM 2155 C CA . LEU B 1 140 ? -4.488 13.602 12.695 1 93.94 140 LEU B CA 1
ATOM 2156 C C . LEU B 1 140 ? -4.156 15.008 13.172 1 93.94 140 LEU B C 1
ATOM 2158 O O . LEU B 1 140 ? -3.713 15.203 14.305 1 93.94 140 LEU B O 1
ATOM 2162 N N . GLU 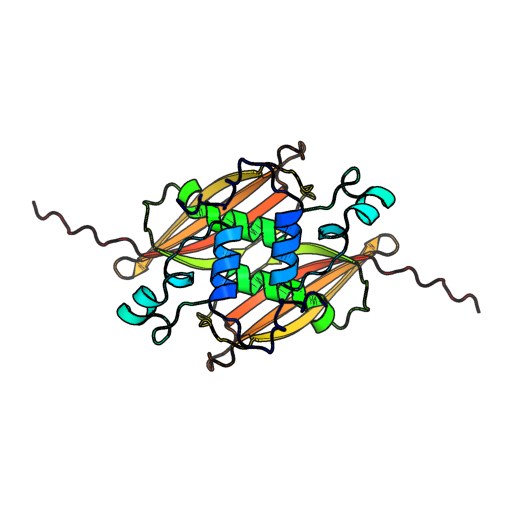B 1 141 ? -4.238 15.969 12.242 1 88.75 141 GLU B N 1
ATOM 2163 C CA . GLU B 1 141 ? -4.203 17.375 12.633 1 88.75 141 GLU B CA 1
ATOM 2164 C C . GLU B 1 141 ? -5.613 17.938 12.797 1 88.75 141 GLU B C 1
ATOM 2166 O O . GLU B 1 141 ? -6.383 17.984 11.836 1 88.75 141 GLU B O 1
ATOM 2171 N N . VAL B 1 142 ? -6.047 18.094 14.016 1 74.44 142 VAL B N 1
ATOM 2172 C CA . VAL B 1 142 ? -7.41 18.5 14.344 1 74.44 142 VAL B CA 1
ATOM 2173 C C . VAL B 1 142 ? -7.465 20.031 14.5 1 74.44 142 VAL B C 1
ATOM 2175 O O . VAL B 1 142 ? -6.555 20.625 15.07 1 74.44 142 VAL B O 1
ATOM 2178 N N . ALA B 1 143 ? -8.164 20.719 13.539 1 62.66 143 ALA B N 1
ATOM 2179 C CA . ALA B 1 143 ? -8.336 22.156 13.734 1 62.66 143 ALA B CA 1
ATOM 2180 C C . ALA B 1 143 ? -8.727 22.484 15.172 1 62.66 143 ALA B C 1
ATOM 2182 O O . ALA B 1 143 ? -9.531 21.766 15.781 1 62.66 143 ALA B O 1
ATOM 2183 N N . VAL B 1 144 ? -7.805 23.109 15.875 1 50.28 144 VAL B N 1
ATOM 2184 C CA . VAL B 1 144 ? -8.164 23.672 17.172 1 50.28 144 VAL B CA 1
ATOM 2185 C C . VAL B 1 144 ? -9.453 24.484 17.047 1 50.28 144 VAL B C 1
ATOM 2187 O O . VAL B 1 144 ? -9.539 25.406 16.25 1 50.28 144 VAL B O 1
ATOM 2190 N N . GLN B 1 145 ? -10.531 23.828 17.172 1 48.81 145 GLN B N 1
ATOM 2191 C CA . GLN B 1 145 ? -11.719 24.672 17.281 1 48.81 145 GLN B CA 1
ATOM 2192 C C . GLN B 1 145 ? -11.5 25.797 18.281 1 48.81 145 GLN B C 1
ATOM 2194 O O . GLN B 1 145 ? -11.055 25.547 19.406 1 48.81 145 GLN B O 1
ATOM 2199 N N . PRO B 1 146 ? -11.484 26.969 17.812 1 45.62 146 PRO B N 1
ATOM 2200 C CA . PRO B 1 146 ? -11.43 28.031 18.828 1 45.62 146 PRO B CA 1
ATOM 2201 C C . PRO B 1 146 ? -12.359 27.781 20 1 45.62 146 PRO B C 1
ATOM 2203 O O . PRO B 1 146 ? -13.445 27.219 19.828 1 45.62 146 PRO B O 1
ATOM 2206 N N . ASP B 1 147 ? -11.805 27.469 21.109 1 43.72 147 ASP B N 1
ATOM 2207 C CA . ASP B 1 147 ? -12.602 27.547 22.312 1 43.72 147 ASP B CA 1
ATOM 2208 C C . ASP B 1 147 ? -13.695 28.609 22.188 1 43.72 147 ASP B C 1
ATOM 2210 O O . ASP B 1 147 ? -13.406 29.781 21.922 1 43.72 147 ASP B O 1
ATOM 2214 N N . THR B 1 148 ? -14.812 28.281 21.609 1 42.69 148 THR B N 1
ATOM 2215 C CA . THR B 1 148 ? -15.875 29.266 21.797 1 42.69 148 THR B CA 1
ATOM 2216 C C . THR B 1 148 ? -15.898 29.766 23.234 1 42.69 148 THR B C 1
ATOM 2218 O O . THR B 1 148 ? -16.156 29 24.172 1 42.69 148 THR B O 1
ATOM 2221 N N . ALA B 1 149 ? -15.047 30.594 23.656 1 43.16 149 ALA B N 1
ATOM 2222 C CA . ALA B 1 149 ? -15.266 31.391 24.859 1 43.16 149 ALA B CA 1
ATOM 2223 C C . ALA B 1 149 ? -16.719 31.797 24.984 1 43.16 149 ALA B C 1
ATOM 2225 O O . ALA B 1 149 ? -17.25 32.562 24.156 1 43.16 149 ALA B O 1
ATOM 2226 N N . GLU B 1 150 ? -17.672 30.906 25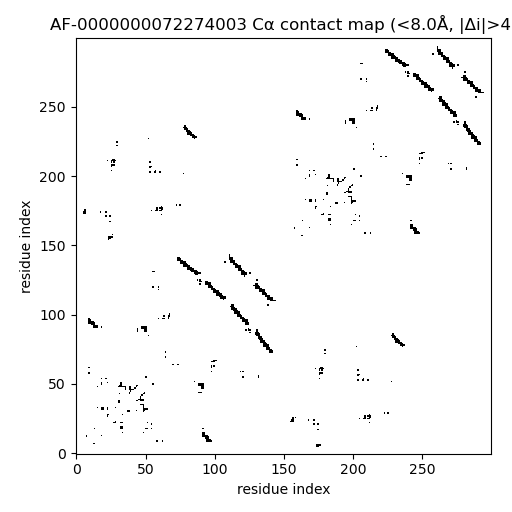.469 1 35.31 150 GLU B N 1
ATOM 2227 C CA . GLU B 1 150 ? -18.703 31.578 26.234 1 35.31 150 GLU B CA 1
ATOM 2228 C C . GLU B 1 150 ? -18.109 32.312 27.438 1 35.31 150 GLU B C 1
ATOM 2230 O O . GLU B 1 150 ? -17.203 31.812 28.094 1 35.31 150 GLU B O 1
#

Nearest PDB structures (foldseek):
  2c2i-assembly1_B  TM=9.041E-01  e=6.734E-09  Mycobacterium tuberculosis H37Rv
  4ffu-assembly1_D  TM=7.652E-01  e=1.413E-07  Sinorhizobium meliloti 1021
  8vwr-assembly1_B  TM=7.577E-01  e=1.413E-07  Comamonas testosteroni KF-1
  1q6w-assembly2_C  TM=8.016E-01  e=6.875E-07  Archaeoglobus fulgidus DSM 4304
  3d6x-assembly1_A  TM=8.105E-01  e=5.178E-05  Campylobacter jejuni subsp. jejuni 81-176

Radius of gyration: 19.7 Å; Cα contacts (8 Å, |Δi|>4): 644; chains: 2; bounding box: 40×69×57 Å

Organism: Rhodospirillum rubrum (strain ATCC 11170 / ATH 1.1.1 / DSM 467 / LMG 4362 / NCIMB 8255 / S1) (NCBI:txid269796)